Protein AF-A0A0D6E6G2-F1 (afdb_monomer)

pLDDT: mean 88.8, std 12.65, range [44.34, 98.62]

Radius of gyration: 23.45 Å; Cα contacts (8 Å, |Δi|>4): 262; chains: 1; bounding box: 48×59×71 Å

Foldseek 3Di:
DVVVVVVVVVVVVCVVVPDDDPLQVVLVVLVVVLLVLVVVVVVDDPPPDLLVNLLSLLLNLLSLVCLCPVVCVHPSNVVLVVQDQDPVRHTSVNSNVVNVVSLVVVVVPDDPLSSQLSNLVSNPDLQSSLLSLLVSLLVCLQVLVLVSSVVSLVVRQALLSNLSSLQSSLVSCVVVVVLVSSVVSLVSSVVSLVPGDLPRPHASHPVSPCSVVSSVVSVVSSVVVVVVSVVD

Nearest PDB structures (foldseek):
  4wne-assembly1_A  TM=3.107E-01  e=1.089E+00  Homo sapiens
  5a7d-assembly4_D  TM=3.274E-01  e=1.807E+00  Drosophila melanogaster
  9hmf-assembly1_L  TM=2.315E-01  e=1.089E+00  Campylobacter jejuni
  4yvo-assembly1_A  TM=3.984E-01  e=7.890E+00  Arabidopsis thaliana
  4gyo-assembly2_A  TM=2.799E-01  e=4.540E+00  Bacillus subtilis subsp. subtilis str. 168

Sequence (232 aa):
MKSSIKFITMLFLVLLLSGCSKEEREANRLYRSLMEDISEIDALENDASISDKLAVYSQARYKLERIRTRYAATKKGKEILENPTFSSGQSAEDILSEALSLEDRASEELSENQIKLIIISAISTPEIRNHRLESHGVSLARQGNIEEAKAILPDLLNSLSKAIVQLEIAKAYYQEDDIEAAKSISLEAHDKISQYNLNENICSTVSCDNEEARKRLVETELRRFRIELYSS

Solvent-accessible surface area (backbone atoms only — not comparable to full-atom values): 12288 Å² total; per-residue (Å²): 118,79,68,61,54,55,53,52,54,50,52,51,49,48,65,75,64,59,64,78,48,73,65,43,50,50,40,54,52,47,51,54,55,33,52,52,36,50,55,49,58,73,64,56,56,94,82,57,51,63,67,58,53,40,28,48,33,31,29,33,36,51,43,50,53,44,31,50,60,83,29,32,90,32,75,65,9,44,51,53,67,70,47,46,68,49,95,84,68,48,30,54,60,51,49,45,51,48,34,53,52,37,53,61,57,34,58,79,82,40,55,75,66,56,51,50,48,41,45,41,67,26,41,86,52,64,30,55,23,33,29,50,49,35,55,48,19,36,53,29,6,76,70,63,40,46,68,65,22,56,68,44,50,79,75,44,82,36,40,54,38,40,17,53,28,30,42,36,34,16,53,32,32,45,76,71,70,37,55,67,61,15,51,52,36,40,51,53,17,51,53,28,48,70,68,47,55,96,80,52,96,46,42,65,37,78,80,54,69,60,54,68,59,52,48,54,50,52,56,52,49,52,54,52,51,50,54,51,70,76,73,111

Mean predicted aligned error: 7.81 Å

Structure (mmCIF, N/CA/C/O backbone):
data_AF-A0A0D6E6G2-F1
#
_entry.id   AF-A0A0D6E6G2-F1
#
loop_
_atom_site.group_PDB
_atom_site.id
_atom_site.type_symbol
_atom_site.label_atom_id
_atom_site.label_alt_id
_atom_site.label_comp_id
_atom_site.label_asym_id
_atom_site.label_entity_id
_atom_site.label_seq_id
_atom_site.pdbx_PDB_ins_code
_atom_site.Cartn_x
_atom_site.Cartn_y
_atom_site.Cartn_z
_atom_site.occupancy
_atom_site.B_iso_or_equiv
_atom_site.auth_seq_id
_atom_site.auth_comp_id
_atom_site.auth_asym_id
_atom_site.auth_atom_id
_atom_site.pdbx_PDB_model_num
ATOM 1 N N . MET A 1 1 ? 17.226 38.949 -45.087 1.00 49.41 1 MET A N 1
ATOM 2 C CA . MET A 1 1 ? 16.910 37.500 -45.183 1.00 49.41 1 MET A CA 1
ATOM 3 C C . MET A 1 1 ? 17.941 36.562 -44.544 1.00 49.41 1 MET A C 1
ATOM 5 O O . MET A 1 1 ? 17.514 35.627 -43.887 1.00 49.41 1 MET A O 1
ATOM 9 N N . LYS A 1 2 ? 19.267 36.776 -44.649 1.00 47.81 2 LYS A N 1
ATOM 10 C CA . LYS A 1 2 ? 20.269 35.872 -44.021 1.00 47.81 2 LYS A CA 1
ATOM 11 C C . LYS A 1 2 ? 20.312 35.887 -42.477 1.00 47.81 2 LYS A C 1
ATOM 13 O O . LYS A 1 2 ? 20.738 34.901 -41.887 1.00 47.81 2 LYS A O 1
ATOM 18 N N . SER A 1 3 ? 19.873 36.970 -41.825 1.00 49.59 3 SER A N 1
ATOM 19 C CA . SER A 1 3 ? 19.891 37.093 -40.352 1.00 49.59 3 SER A CA 1
ATOM 20 C C . SER A 1 3 ? 18.745 36.323 -39.672 1.00 49.59 3 SER A C 1
ATOM 22 O O . SER A 1 3 ? 18.936 35.680 -38.646 1.00 49.59 3 SER A O 1
ATOM 24 N N . SER A 1 4 ? 17.569 36.292 -40.306 1.00 49.81 4 SER A N 1
ATOM 25 C CA . SER A 1 4 ? 16.360 35.632 -39.793 1.00 49.81 4 SER A CA 1
ATOM 26 C C . SER A 1 4 ? 16.489 34.104 -39.745 1.00 49.81 4 SER A C 1
ATOM 28 O O . SER A 1 4 ? 15.979 33.471 -38.830 1.00 49.81 4 SER A O 1
ATOM 30 N N . ILE A 1 5 ? 17.231 33.513 -40.691 1.00 56.22 5 ILE A N 1
ATOM 31 C CA . ILE A 1 5 ? 17.475 32.062 -40.746 1.00 56.22 5 ILE A CA 1
ATOM 32 C C . ILE A 1 5 ? 18.375 31.612 -39.589 1.00 56.22 5 ILE A C 1
ATOM 34 O O . ILE A 1 5 ? 18.102 30.579 -38.991 1.00 56.22 5 ILE A O 1
ATOM 38 N N . LYS A 1 6 ? 19.395 32.406 -39.224 1.00 54.53 6 LYS A N 1
ATOM 39 C CA . LYS A 1 6 ? 20.281 32.106 -38.085 1.00 54.53 6 LYS A CA 1
ATOM 40 C C . LYS A 1 6 ? 19.553 32.173 -36.743 1.00 54.53 6 LYS A C 1
ATOM 42 O O . LYS A 1 6 ? 19.853 31.394 -35.849 1.00 54.53 6 LYS A O 1
ATOM 47 N N . PHE A 1 7 ? 18.591 33.085 -36.614 1.00 55.66 7 PHE A N 1
ATOM 48 C CA . PHE A 1 7 ? 17.793 33.215 -35.397 1.00 55.66 7 PHE A CA 1
ATOM 49 C C . PHE A 1 7 ? 16.841 32.022 -35.218 1.00 55.66 7 PHE A C 1
ATOM 51 O O . PHE A 1 7 ? 16.723 31.497 -34.117 1.00 55.66 7 PHE A O 1
ATOM 58 N N . ILE A 1 8 ? 16.232 31.533 -36.306 1.00 59.47 8 ILE A N 1
ATOM 59 C CA . ILE A 1 8 ? 15.342 30.360 -36.282 1.00 59.47 8 ILE A CA 1
ATOM 60 C C . ILE A 1 8 ? 16.122 29.066 -36.009 1.00 59.47 8 ILE A C 1
ATOM 62 O O . ILE A 1 8 ? 15.684 28.263 -35.189 1.00 59.47 8 ILE A O 1
ATOM 66 N N . THR A 1 9 ? 17.293 28.862 -36.627 1.00 56.81 9 THR A N 1
ATOM 67 C CA . THR A 1 9 ? 18.121 27.678 -36.336 1.00 56.81 9 THR A CA 1
ATOM 68 C C . THR A 1 9 ? 18.699 27.699 -34.925 1.00 56.81 9 THR A C 1
ATOM 70 O O . THR A 1 9 ? 18.765 26.648 -34.295 1.00 56.81 9 THR A O 1
ATOM 73 N N . MET A 1 10 ? 19.050 28.869 -34.385 1.00 53.97 10 MET A N 1
ATOM 74 C CA . MET A 1 10 ? 19.490 28.988 -32.992 1.00 53.97 10 MET A CA 1
ATOM 75 C C . MET A 1 10 ? 18.338 28.737 -32.002 1.00 53.97 10 MET A C 1
ATOM 77 O O . MET A 1 10 ? 18.548 28.059 -31.002 1.00 53.97 10 MET A O 1
ATOM 81 N N . LEU A 1 11 ? 17.114 29.190 -32.302 1.00 53.62 11 LEU A N 1
ATOM 82 C CA . LEU A 1 11 ? 15.921 28.919 -31.486 1.00 53.62 11 LEU A CA 1
ATOM 83 C C . LEU A 1 11 ? 15.550 27.422 -31.483 1.00 53.62 11 LEU A C 1
ATOM 85 O O . LEU A 1 11 ? 15.222 26.872 -30.435 1.00 53.62 11 LEU A O 1
ATOM 89 N N . PHE A 1 12 ? 15.668 26.745 -32.633 1.00 52.94 12 PHE A N 1
ATOM 90 C CA . PHE A 1 12 ? 15.493 25.290 -32.735 1.00 52.94 12 PHE A CA 1
ATOM 91 C C . PHE A 1 12 ? 16.588 24.517 -31.994 1.00 52.94 12 PHE A C 1
ATOM 93 O O . PHE A 1 12 ? 16.285 23.525 -31.338 1.00 52.94 12 PHE A O 1
ATOM 100 N N . LEU A 1 13 ? 17.844 24.976 -32.036 1.00 51.62 13 LEU A N 1
ATOM 101 C CA . LEU A 1 13 ? 18.922 24.370 -31.249 1.00 51.62 13 LEU A CA 1
ATOM 102 C C . LEU A 1 13 ? 18.711 24.559 -29.743 1.00 51.62 13 LEU A C 1
ATOM 104 O O . LEU A 1 13 ? 18.986 23.637 -28.988 1.00 51.62 13 LEU A O 1
ATOM 108 N N . VAL A 1 14 ? 18.187 25.703 -29.297 1.00 50.53 14 VAL A N 1
ATOM 109 C CA . VAL A 1 14 ? 17.866 25.936 -27.879 1.00 50.53 14 VAL A CA 1
ATOM 110 C C . VAL A 1 14 ? 16.681 25.077 -27.421 1.00 50.53 14 VAL A C 1
ATOM 112 O O . VAL A 1 14 ? 16.736 24.561 -26.313 1.00 50.53 14 VAL A O 1
ATOM 115 N N . LEU A 1 15 ? 15.677 24.829 -28.275 1.00 49.44 15 LEU A N 1
ATOM 116 C CA . LEU A 1 15 ? 14.585 23.873 -28.010 1.00 49.44 15 LEU A CA 1
ATOM 117 C C . LEU A 1 15 ? 15.045 22.403 -28.022 1.00 49.44 15 LEU A C 1
ATOM 119 O O . LEU A 1 15 ? 14.493 21.578 -27.299 1.00 49.44 15 LEU A O 1
ATOM 123 N N . LEU A 1 16 ? 16.069 22.069 -28.814 1.00 47.72 16 LEU A N 1
ATOM 124 C CA . LEU A 1 16 ? 16.699 20.742 -28.826 1.00 47.72 16 LEU A CA 1
ATOM 125 C C . LEU A 1 16 ? 17.682 20.540 -27.656 1.00 47.72 16 LEU A C 1
ATOM 127 O O . LEU A 1 16 ? 17.939 19.404 -27.266 1.00 47.72 16 LEU A O 1
ATOM 131 N N . LEU A 1 17 ? 18.223 21.625 -27.090 1.00 44.34 17 LEU A N 1
ATOM 132 C CA . LEU A 1 17 ? 19.158 21.621 -25.956 1.00 44.34 17 LEU A CA 1
ATOM 133 C C . LEU A 1 17 ? 18.475 21.879 -24.601 1.00 44.34 17 LEU A C 1
ATOM 135 O O . LEU A 1 17 ? 19.097 21.692 -23.553 1.00 44.34 17 LEU A O 1
ATOM 139 N N . SER A 1 18 ? 17.203 22.282 -24.584 1.00 46.91 18 SER A N 1
ATOM 140 C CA . SER A 1 18 ? 16.440 22.533 -23.363 1.00 46.91 18 SER A CA 1
ATOM 141 C C . SER A 1 18 ? 15.878 21.241 -22.768 1.00 46.91 18 SER A C 1
ATOM 143 O O . SER A 1 18 ? 14.689 20.973 -22.873 1.00 46.91 18 SER A O 1
ATOM 145 N N . GLY A 1 19 ? 16.750 20.482 -22.101 1.00 51.56 19 GLY A N 1
ATOM 146 C CA . GLY A 1 19 ? 16.407 19.626 -20.963 1.00 51.56 19 GLY A CA 1
ATOM 147 C C . GLY A 1 19 ? 15.595 18.362 -21.259 1.00 51.56 19 GLY A C 1
ATOM 148 O O . GLY A 1 19 ? 14.488 18.408 -21.783 1.00 51.56 19 GLY A O 1
ATOM 149 N N . CYS A 1 20 ? 16.092 17.211 -20.790 1.00 66.56 20 CYS A N 1
ATOM 150 C CA . CYS A 1 20 ? 15.230 16.063 -20.500 1.00 66.56 20 CYS A CA 1
ATOM 151 C C . CYS A 1 20 ? 13.952 16.560 -19.805 1.00 66.56 20 CYS A C 1
ATOM 153 O O . CYS A 1 20 ? 14.036 17.224 -18.759 1.00 66.56 20 CYS A O 1
ATOM 155 N N . SER A 1 21 ? 12.789 16.257 -20.391 1.00 85.44 21 SER A N 1
ATOM 156 C CA . SER A 1 21 ? 11.495 16.602 -19.804 1.00 85.44 21 SER A CA 1
ATOM 157 C C . SER A 1 21 ? 11.431 16.092 -18.357 1.00 85.44 21 SER A C 1
ATOM 159 O O . SER A 1 21 ? 12.203 15.219 -17.945 1.00 85.44 21 SER A O 1
ATOM 161 N N . LYS A 1 22 ? 10.534 16.646 -17.532 1.00 86.69 22 LYS A N 1
ATOM 162 C CA . LYS A 1 22 ? 10.339 16.138 -16.162 1.00 86.69 22 LYS A CA 1
ATOM 163 C C . LYS A 1 22 ? 10.100 14.620 -16.170 1.00 86.69 22 LYS A C 1
ATOM 165 O O . LYS A 1 22 ? 10.715 13.911 -15.381 1.00 86.69 22 LYS A O 1
ATOM 170 N N . GLU A 1 23 ? 9.294 14.143 -17.114 1.00 88.19 23 GLU A N 1
ATOM 171 C CA . GLU A 1 23 ? 9.012 12.721 -17.324 1.00 88.19 23 GLU A CA 1
ATOM 172 C C . GLU A 1 23 ? 10.269 11.926 -17.682 1.00 88.19 23 GLU A C 1
ATOM 174 O O . GLU A 1 23 ? 10.521 10.891 -17.077 1.00 88.19 23 GLU A O 1
ATOM 179 N N . GLU A 1 24 ? 11.111 12.433 -18.586 1.00 91.88 24 GLU A N 1
ATOM 180 C CA . GLU A 1 24 ? 12.360 11.767 -18.969 1.00 91.88 24 GLU A CA 1
ATOM 181 C C . GLU A 1 24 ? 13.338 11.684 -17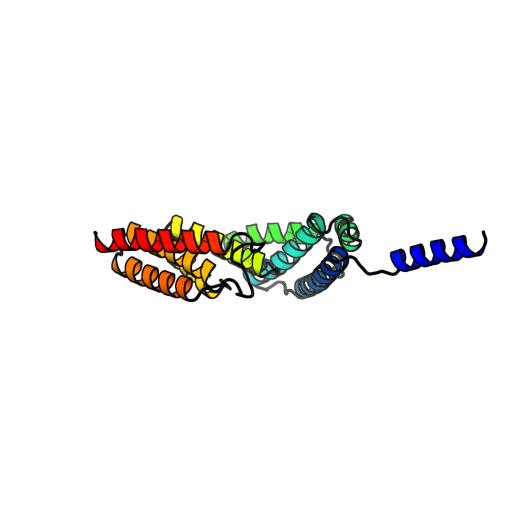.782 1.00 91.88 24 GLU A C 1
ATOM 183 O O . GLU A 1 24 ? 14.006 10.671 -17.576 1.00 91.88 24 GLU A O 1
ATOM 188 N N . ARG A 1 25 ? 13.409 12.726 -16.941 1.00 91.06 25 ARG A N 1
ATOM 189 C CA . ARG A 1 25 ? 14.233 12.703 -15.718 1.00 91.06 25 ARG A CA 1
ATOM 190 C C . ARG A 1 25 ? 13.715 11.696 -14.695 1.00 91.06 25 ARG A C 1
ATOM 192 O O . ARG A 1 25 ? 14.517 10.971 -14.105 1.00 91.06 25 ARG A O 1
ATOM 199 N N . GLU A 1 26 ? 12.403 11.644 -14.485 1.00 90.94 26 GLU A N 1
ATOM 200 C CA . GLU A 1 26 ? 11.776 10.681 -13.576 1.00 90.94 26 GLU A CA 1
ATOM 201 C C . GLU A 1 26 ? 11.955 9.242 -14.065 1.00 90.94 26 GLU A C 1
ATOM 203 O O . GLU A 1 26 ? 12.361 8.394 -13.271 1.00 90.94 26 GLU A O 1
ATOM 208 N N . ALA A 1 27 ? 11.751 8.985 -15.359 1.00 93.31 27 ALA A N 1
ATOM 209 C CA . ALA A 1 27 ? 11.970 7.680 -15.976 1.00 93.31 27 ALA A CA 1
ATOM 210 C C . ALA A 1 27 ? 13.428 7.223 -15.830 1.00 93.31 27 ALA A C 1
ATOM 212 O O . ALA A 1 27 ? 13.684 6.099 -15.410 1.00 93.31 27 ALA A O 1
ATOM 213 N N . ASN A 1 28 ? 14.398 8.110 -16.077 1.00 93.50 28 ASN A N 1
ATOM 214 C CA . ASN A 1 28 ? 15.819 7.798 -15.902 1.00 93.50 28 ASN A CA 1
ATOM 215 C C . ASN A 1 28 ? 16.217 7.553 -14.439 1.00 93.50 28 ASN A C 1
ATOM 217 O O . ASN A 1 28 ? 17.131 6.772 -14.175 1.00 93.50 28 ASN A O 1
ATOM 221 N N . ARG A 1 29 ? 15.586 8.239 -13.477 1.00 93.12 29 ARG A N 1
ATOM 222 C CA . ARG A 1 29 ? 15.793 7.970 -12.045 1.00 93.12 29 ARG A CA 1
ATOM 223 C C . ARG A 1 29 ? 15.217 6.606 -11.667 1.00 93.12 29 ARG A C 1
ATOM 225 O O . ARG A 1 29 ? 15.891 5.837 -10.994 1.00 93.12 29 ARG A O 1
ATOM 232 N N . LEU A 1 30 ? 14.000 6.315 -12.124 1.00 93.56 30 LEU A N 1
ATOM 233 C CA . LEU A 1 30 ? 13.317 5.054 -11.852 1.00 93.56 30 LEU A CA 1
ATOM 234 C C . LEU A 1 30 ? 14.066 3.868 -12.468 1.00 93.56 30 LEU A C 1
ATOM 236 O O . LEU A 1 30 ? 14.255 2.864 -11.797 1.00 93.56 30 LEU A O 1
ATOM 240 N N . TYR A 1 31 ? 14.565 4.021 -13.697 1.00 94.62 31 TYR A N 1
ATOM 241 C CA . TYR A 1 31 ? 15.389 3.019 -14.371 1.00 94.62 31 TYR A CA 1
ATOM 242 C C . TYR A 1 31 ? 16.692 2.740 -13.616 1.00 94.62 31 TYR A C 1
ATOM 244 O O . TYR A 1 31 ? 17.068 1.588 -13.458 1.00 94.62 31 TYR A O 1
ATOM 252 N N . ARG A 1 32 ? 17.388 3.774 -13.123 1.00 94.62 32 ARG A N 1
ATOM 253 C CA . ARG A 1 32 ? 18.611 3.574 -12.326 1.00 94.62 32 ARG A CA 1
ATOM 254 C C . ARG A 1 32 ? 18.338 2.786 -11.049 1.00 94.62 32 ARG A C 1
ATOM 256 O O . ARG A 1 32 ? 19.045 1.827 -10.788 1.00 94.62 32 ARG A O 1
ATOM 263 N N . SER A 1 33 ? 17.277 3.142 -10.330 1.00 94.44 33 SER A N 1
ATOM 264 C CA . SER A 1 33 ? 16.852 2.391 -9.146 1.00 94.44 33 SER A CA 1
ATOM 265 C C . SER A 1 33 ? 16.392 0.967 -9.485 1.00 94.44 33 SER A C 1
ATOM 267 O O . SER A 1 33 ? 16.604 0.066 -8.693 1.00 94.44 33 SER A O 1
ATOM 269 N N . LEU A 1 34 ? 15.808 0.729 -10.664 1.00 95.19 34 LEU A N 1
ATOM 270 C CA . LEU A 1 34 ? 15.518 -0.629 -11.137 1.00 95.19 34 LEU A CA 1
ATOM 271 C C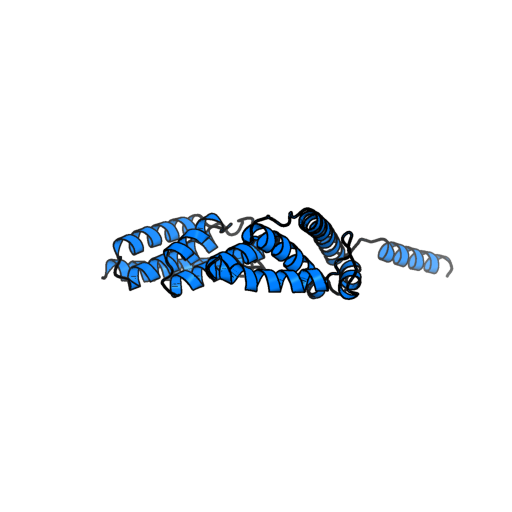 . LEU A 1 34 ? 16.803 -1.441 -11.371 1.00 95.19 34 LEU A C 1
ATOM 273 O O . LEU A 1 34 ? 16.816 -2.632 -11.097 1.00 95.19 34 LEU A O 1
ATOM 277 N N . MET A 1 35 ? 17.880 -0.827 -11.874 1.00 95.12 35 MET A N 1
ATOM 278 C CA . MET A 1 35 ? 19.155 -1.541 -12.053 1.00 95.12 35 MET A CA 1
ATOM 279 C C . MET A 1 35 ? 19.788 -1.932 -10.711 1.00 95.12 35 MET A C 1
ATOM 281 O O . MET A 1 35 ? 20.473 -2.946 -10.647 1.00 95.12 35 MET A O 1
ATOM 285 N N . GLU A 1 36 ? 19.562 -1.146 -9.654 1.00 94.25 36 GLU A N 1
ATOM 286 C CA . GLU A 1 36 ? 19.969 -1.503 -8.288 1.00 94.25 36 GLU A CA 1
ATOM 287 C C . GLU A 1 36 ? 19.205 -2.746 -7.812 1.00 94.25 36 GLU A C 1
ATOM 289 O O . GLU A 1 36 ? 19.845 -3.706 -7.398 1.00 94.25 36 GLU A O 1
ATOM 294 N N . ASP A 1 37 ? 17.878 -2.787 -7.988 1.00 94.69 37 ASP A N 1
ATOM 295 C CA . ASP A 1 37 ? 17.077 -3.972 -7.639 1.00 94.69 37 ASP A CA 1
ATOM 296 C C . ASP A 1 37 ? 17.491 -5.206 -8.439 1.00 94.69 37 ASP A C 1
ATOM 298 O O . ASP A 1 37 ? 17.543 -6.299 -7.899 1.00 94.69 37 ASP A O 1
ATOM 302 N N . ILE A 1 38 ? 17.787 -5.054 -9.733 1.00 94.56 38 ILE A N 1
ATOM 303 C CA . ILE A 1 38 ? 18.244 -6.177 -10.562 1.00 94.56 38 ILE A CA 1
ATOM 304 C C . ILE A 1 38 ? 19.598 -6.682 -10.069 1.00 94.56 38 ILE A C 1
ATOM 306 O O . ILE A 1 38 ? 19.804 -7.885 -9.989 1.00 94.56 38 ILE A O 1
ATOM 310 N N . SER A 1 39 ? 20.503 -5.786 -9.676 1.00 93.25 39 SER A N 1
ATOM 311 C CA . SER A 1 39 ? 21.760 -6.198 -9.052 1.00 93.25 39 SER A CA 1
ATOM 312 C C . SER A 1 39 ? 21.540 -6.909 -7.715 1.00 93.25 39 SER A C 1
ATOM 314 O O . SER A 1 39 ? 22.346 -7.765 -7.359 1.00 93.25 39 SER A O 1
ATOM 316 N N . GLU A 1 40 ? 20.503 -6.541 -6.963 1.00 94.25 40 GLU A N 1
ATOM 317 C CA . GLU A 1 40 ? 20.120 -7.223 -5.727 1.00 94.25 40 GLU A CA 1
ATOM 318 C C . GLU A 1 40 ? 19.526 -8.604 -6.025 1.00 94.25 40 GLU A C 1
ATOM 320 O O . GLU A 1 40 ? 19.927 -9.574 -5.393 1.00 94.25 40 GLU A O 1
ATOM 325 N N . ILE A 1 41 ? 18.675 -8.722 -7.052 1.00 94.25 41 ILE A N 1
ATOM 326 C CA . ILE A 1 41 ? 18.168 -10.005 -7.561 1.00 94.25 41 ILE A CA 1
ATOM 327 C C . ILE A 1 41 ? 19.323 -10.923 -7.965 1.00 94.25 41 ILE A C 1
ATOM 329 O O . ILE A 1 41 ? 19.345 -12.085 -7.570 1.00 94.25 41 ILE A O 1
ATOM 333 N N . ASP A 1 42 ? 20.296 -10.399 -8.709 1.00 90.19 42 ASP A N 1
ATOM 334 C CA . ASP A 1 42 ? 21.469 -11.149 -9.166 1.00 90.19 42 ASP A CA 1
ATOM 335 C C . ASP A 1 42 ? 22.335 -11.641 -7.989 1.00 90.19 42 ASP A C 1
ATOM 337 O O . ASP A 1 42 ? 23.059 -12.629 -8.118 1.00 90.19 42 ASP A O 1
ATOM 341 N N . ALA A 1 43 ? 22.267 -10.953 -6.846 1.00 91.50 43 ALA A N 1
ATOM 342 C CA . ALA A 1 43 ? 22.980 -11.294 -5.620 1.00 91.50 43 ALA A CA 1
ATOM 343 C C . ALA A 1 43 ? 22.157 -12.157 -4.646 1.00 91.50 43 ALA A C 1
ATOM 345 O O . ALA A 1 43 ? 22.709 -12.595 -3.635 1.00 91.50 43 ALA A O 1
ATOM 346 N N . LEU A 1 44 ? 20.869 -12.407 -4.916 1.00 92.12 44 LEU A N 1
ATOM 347 C CA . LEU A 1 44 ? 20.035 -13.246 -4.057 1.00 92.12 44 LEU A CA 1
ATOM 348 C C . LEU A 1 44 ? 20.541 -14.688 -4.079 1.00 92.12 44 LEU A C 1
ATOM 350 O O . LEU A 1 44 ? 20.555 -15.361 -5.111 1.00 92.12 44 LEU A O 1
ATOM 354 N N . GLU A 1 45 ? 20.915 -15.182 -2.905 1.00 87.12 45 GLU A N 1
ATOM 355 C CA . GLU A 1 45 ? 21.316 -16.571 -2.730 1.00 87.12 45 GLU A CA 1
ATOM 356 C C . GLU A 1 45 ? 20.103 -17.511 -2.855 1.00 87.12 45 GLU A C 1
ATOM 358 O O . GLU A 1 45 ? 18.949 -17.153 -2.587 1.00 87.12 45 GLU A O 1
ATOM 363 N N . ASN A 1 46 ? 20.354 -18.754 -3.274 1.00 82.62 46 ASN A N 1
ATOM 364 C CA . ASN A 1 46 ? 19.287 -19.736 -3.487 1.00 82.62 46 ASN A CA 1
ATOM 365 C C . ASN A 1 46 ? 18.506 -20.055 -2.201 1.00 82.62 46 ASN A C 1
ATOM 367 O O . ASN A 1 46 ? 17.325 -20.394 -2.281 1.00 82.62 46 ASN A O 1
ATOM 371 N N . ASP A 1 47 ? 19.138 -19.929 -1.040 1.00 87.62 47 ASP A N 1
ATOM 372 C CA . ASP A 1 47 ? 18.584 -20.157 0.295 1.00 87.62 47 ASP A CA 1
ATOM 373 C C . ASP A 1 47 ? 18.006 -18.895 0.956 1.00 87.62 47 ASP A C 1
ATOM 375 O O . ASP A 1 47 ? 17.492 -18.986 2.072 1.00 87.62 47 ASP A O 1
ATOM 379 N N . ALA A 1 48 ? 18.007 -17.741 0.273 1.00 92.38 48 ALA A N 1
ATOM 380 C CA . ALA A 1 48 ? 17.309 -16.553 0.756 1.00 92.38 48 ALA A CA 1
ATOM 381 C C . ALA A 1 48 ? 15.821 -16.857 1.006 1.00 92.38 48 ALA A C 1
ATOM 383 O O . ALA A 1 48 ? 15.188 -17.616 0.255 1.00 92.38 48 ALA A O 1
ATOM 384 N N . SER A 1 49 ? 15.266 -16.252 2.060 1.00 94.81 49 SER A N 1
ATOM 385 C CA . SER A 1 49 ? 13.887 -16.507 2.475 1.00 94.81 49 SER A CA 1
ATOM 386 C C . SER A 1 49 ? 12.892 -16.114 1.379 1.00 94.81 49 SER A C 1
ATOM 388 O O . SER A 1 49 ? 13.147 -15.207 0.578 1.00 94.81 49 SER A O 1
ATOM 390 N N . ILE A 1 50 ? 11.727 -16.770 1.345 1.00 95.12 50 ILE A N 1
ATOM 391 C CA . ILE A 1 50 ? 10.685 -16.436 0.365 1.00 95.12 50 ILE A CA 1
ATOM 392 C C . ILE A 1 50 ? 10.211 -14.982 0.513 1.00 95.12 50 ILE A C 1
ATOM 394 O O . ILE A 1 50 ? 9.927 -14.325 -0.485 1.00 95.12 50 ILE A O 1
ATOM 398 N N . SER A 1 51 ? 10.214 -14.454 1.743 1.00 93.75 51 SER A N 1
ATOM 399 C CA . SER A 1 51 ? 9.892 -13.056 2.044 1.00 93.75 51 SER A CA 1
ATOM 400 C C . SER A 1 51 ? 10.897 -12.089 1.416 1.00 93.75 51 SER A C 1
ATOM 402 O O . SER A 1 51 ? 10.487 -11.107 0.798 1.00 93.75 51 SER A O 1
ATOM 404 N N . ASP A 1 52 ? 12.199 -12.364 1.537 1.00 94.19 52 ASP A N 1
ATOM 405 C CA . ASP A 1 52 ? 13.246 -11.500 0.975 1.00 94.19 52 ASP A CA 1
ATOM 406 C C . ASP A 1 52 ? 13.189 -11.505 -0.553 1.00 94.19 52 ASP A C 1
ATOM 408 O O . ASP A 1 52 ? 13.178 -10.448 -1.186 1.00 94.19 52 ASP A O 1
ATOM 412 N N . LYS A 1 53 ? 13.046 -12.694 -1.155 1.00 95.75 53 LYS A N 1
ATOM 413 C CA . LYS A 1 53 ? 12.880 -12.832 -2.607 1.00 95.75 53 LYS A CA 1
ATOM 414 C C . LYS A 1 53 ? 11.649 -12.069 -3.090 1.00 95.75 53 LYS A C 1
ATOM 416 O O . LYS A 1 53 ? 11.752 -11.270 -4.020 1.00 95.75 53 LYS A O 1
ATOM 421 N N . LEU A 1 54 ? 10.502 -12.266 -2.438 1.00 96.38 54 LEU A N 1
ATOM 422 C CA . LEU A 1 54 ? 9.263 -11.576 -2.786 1.00 96.38 54 LEU A CA 1
ATOM 423 C C . LEU A 1 54 ? 9.419 -10.054 -2.680 1.00 96.38 54 LEU A C 1
ATOM 425 O O . LEU A 1 54 ? 8.944 -9.337 -3.562 1.00 96.38 54 LEU A O 1
ATOM 429 N N . ALA A 1 55 ? 10.101 -9.552 -1.647 1.00 94.88 55 ALA A N 1
ATOM 430 C CA . ALA A 1 55 ? 10.320 -8.123 -1.458 1.00 94.88 55 ALA A CA 1
ATOM 431 C C . ALA A 1 55 ? 11.111 -7.511 -2.622 1.00 94.88 55 ALA A C 1
ATOM 433 O O . ALA A 1 55 ? 10.633 -6.561 -3.245 1.00 94.88 55 ALA A O 1
ATOM 434 N N . VAL A 1 56 ? 12.280 -8.064 -2.956 1.00 95.44 56 VAL A N 1
ATOM 435 C CA . VAL A 1 56 ? 13.156 -7.513 -4.005 1.00 95.44 56 VAL A CA 1
ATOM 436 C C . VAL A 1 56 ? 12.496 -7.616 -5.385 1.00 95.44 56 VAL A C 1
ATOM 438 O O . VAL A 1 56 ? 12.431 -6.628 -6.122 1.00 95.44 56 VAL A O 1
ATOM 441 N N . TYR A 1 57 ? 11.907 -8.769 -5.719 1.00 96.25 57 TYR A N 1
ATOM 442 C CA . TYR A 1 57 ? 11.202 -8.937 -6.994 1.00 96.25 57 TYR A CA 1
ATOM 443 C C . TYR A 1 57 ? 9.976 -8.023 -7.106 1.00 96.25 57 TYR A C 1
ATOM 445 O O . TYR A 1 57 ? 9.719 -7.476 -8.180 1.00 96.25 57 TYR A O 1
ATOM 453 N N . SER A 1 58 ? 9.254 -7.772 -6.008 1.00 96.50 58 SER A N 1
ATOM 454 C CA . SER A 1 58 ? 8.138 -6.816 -5.995 1.00 96.50 58 SER A CA 1
ATOM 455 C C . SER A 1 58 ? 8.599 -5.380 -6.262 1.00 96.50 58 SER A C 1
ATOM 457 O O . SER A 1 58 ? 7.899 -4.630 -6.952 1.00 96.50 58 SER A O 1
ATOM 459 N N . GLN A 1 59 ? 9.782 -4.984 -5.771 1.00 95.69 59 GLN A N 1
ATOM 460 C CA . GLN A 1 59 ? 10.354 -3.662 -6.054 1.00 95.69 59 GLN A CA 1
ATOM 461 C C . GLN A 1 59 ? 10.670 -3.518 -7.546 1.00 95.69 59 GLN A C 1
ATOM 463 O O . GLN A 1 59 ? 10.224 -2.552 -8.184 1.00 95.69 59 GLN A O 1
ATOM 468 N N . ALA A 1 60 ? 11.360 -4.511 -8.114 1.00 95.50 60 ALA A N 1
ATOM 469 C CA . ALA A 1 60 ? 11.720 -4.528 -9.525 1.00 95.50 60 ALA A CA 1
ATOM 470 C C . ALA A 1 60 ? 10.468 -4.531 -10.413 1.00 95.50 60 ALA A C 1
ATOM 472 O O . ALA A 1 60 ? 10.340 -3.694 -11.314 1.00 95.50 60 ALA A O 1
ATOM 473 N N . ARG A 1 61 ? 9.491 -5.397 -10.103 1.00 96.06 61 ARG A N 1
ATOM 474 C CA . ARG A 1 61 ? 8.185 -5.465 -10.773 1.00 96.06 61 ARG A CA 1
ATOM 475 C C . ARG A 1 61 ? 7.489 -4.110 -10.781 1.00 96.06 61 ARG A C 1
ATOM 477 O O . ARG A 1 61 ? 7.109 -3.624 -11.846 1.00 96.06 61 ARG A O 1
ATOM 484 N N . TYR A 1 62 ? 7.363 -3.463 -9.622 1.00 95.00 62 TYR A N 1
ATOM 485 C CA . TYR A 1 62 ? 6.716 -2.157 -9.517 1.00 95.00 62 TYR A CA 1
ATOM 486 C C . TYR A 1 62 ? 7.380 -1.107 -10.422 1.00 95.00 62 TYR A C 1
ATOM 488 O O . TYR A 1 62 ? 6.702 -0.347 -11.125 1.00 95.00 62 TYR A O 1
ATOM 496 N N . LYS A 1 63 ? 8.718 -1.050 -10.418 1.00 95.06 63 LYS A N 1
ATOM 497 C CA . LYS A 1 63 ? 9.477 -0.089 -11.231 1.00 95.06 63 LYS A CA 1
ATOM 498 C C . LYS A 1 63 ? 9.337 -0.406 -12.723 1.00 95.06 63 LYS A C 1
ATOM 500 O O . LYS A 1 63 ? 9.088 0.519 -13.497 1.00 95.06 63 LYS A O 1
ATOM 505 N N . LEU A 1 64 ? 9.414 -1.678 -13.118 1.00 95.50 64 LEU A N 1
ATOM 506 C CA . LEU A 1 64 ? 9.198 -2.136 -14.495 1.00 95.50 64 LEU A CA 1
ATOM 507 C C . LEU A 1 64 ? 7.810 -1.756 -15.011 1.00 95.50 64 LEU A C 1
ATOM 509 O O . LEU A 1 64 ? 7.704 -1.077 -16.034 1.00 95.50 64 LEU A O 1
ATOM 513 N N . GLU A 1 65 ? 6.751 -2.127 -14.288 1.00 94.56 65 GLU A N 1
ATOM 514 C CA . GLU A 1 65 ? 5.368 -1.813 -14.661 1.00 94.56 65 GLU A CA 1
ATOM 515 C C . GLU A 1 65 ? 5.171 -0.304 -14.808 1.00 94.56 65 GLU A C 1
ATOM 517 O O . GLU A 1 65 ? 4.575 0.168 -15.781 1.00 94.56 65 GLU A O 1
ATOM 522 N N . ARG A 1 66 ? 5.721 0.491 -13.887 1.00 93.19 66 ARG A N 1
ATOM 523 C CA . ARG A 1 66 ? 5.597 1.948 -13.938 1.00 93.19 66 ARG A CA 1
ATOM 524 C C . ARG A 1 66 ? 6.377 2.574 -15.096 1.00 93.19 66 ARG A C 1
ATOM 526 O O . ARG A 1 66 ? 5.883 3.534 -15.690 1.00 93.19 66 ARG A O 1
ATOM 533 N N . ILE A 1 67 ? 7.556 2.055 -15.444 1.00 94.44 67 ILE A N 1
ATOM 534 C CA . ILE A 1 67 ? 8.298 2.496 -16.636 1.00 94.44 67 ILE A CA 1
ATOM 535 C C . ILE A 1 67 ? 7.516 2.139 -17.909 1.00 94.44 67 ILE A C 1
ATOM 537 O O . ILE A 1 67 ? 7.337 3.009 -18.762 1.00 94.44 67 ILE A O 1
ATOM 541 N N . ARG A 1 68 ? 6.992 0.907 -18.004 1.00 94.38 68 ARG A N 1
ATOM 542 C CA . ARG A 1 68 ? 6.216 0.407 -19.156 1.00 94.38 68 ARG A CA 1
ATOM 543 C C . ARG A 1 68 ? 4.897 1.138 -19.371 1.00 94.38 68 ARG A C 1
ATOM 545 O O . ARG A 1 68 ? 4.455 1.253 -20.505 1.00 94.38 68 ARG A O 1
ATOM 552 N N . THR A 1 69 ? 4.261 1.607 -18.301 1.00 92.94 69 THR A N 1
ATOM 553 C CA . THR A 1 69 ? 2.935 2.238 -18.370 1.00 92.94 69 THR A CA 1
ATOM 554 C C . THR A 1 69 ? 3.042 3.759 -18.356 1.00 92.94 69 THR A C 1
ATOM 556 O O . THR A 1 69 ? 2.850 4.417 -19.376 1.00 92.94 69 THR A O 1
ATOM 559 N N . ARG A 1 70 ? 3.398 4.341 -17.209 1.00 91.06 70 ARG A N 1
ATOM 560 C CA . ARG A 1 70 ? 3.398 5.794 -16.997 1.00 91.06 70 ARG A CA 1
ATOM 561 C C . ARG A 1 70 ? 4.461 6.516 -17.818 1.00 91.06 70 ARG A C 1
ATOM 563 O O . ARG A 1 70 ? 4.244 7.659 -18.204 1.00 91.06 70 ARG A O 1
ATOM 570 N N . TYR A 1 71 ? 5.597 5.870 -18.065 1.00 93.19 71 TYR A N 1
ATOM 571 C CA . TYR A 1 71 ? 6.722 6.472 -18.780 1.00 93.19 71 TYR A CA 1
ATOM 572 C C . TYR A 1 71 ? 6.977 5.825 -20.148 1.00 93.19 71 TYR A C 1
ATOM 574 O O . TYR A 1 71 ? 8.051 6.025 -20.713 1.00 93.19 71 TYR A O 1
ATOM 582 N N . ALA A 1 72 ? 5.993 5.119 -20.717 1.00 92.81 72 ALA A N 1
ATOM 583 C CA . ALA A 1 72 ? 6.101 4.378 -21.980 1.00 92.81 72 ALA A CA 1
ATOM 584 C C . ALA A 1 72 ? 6.689 5.197 -23.145 1.00 92.81 72 ALA A C 1
ATOM 586 O O . ALA A 1 72 ? 7.446 4.684 -23.965 1.00 92.81 72 ALA A O 1
ATOM 587 N N . ALA A 1 73 ? 6.349 6.488 -23.217 1.00 92.44 73 ALA A N 1
ATOM 588 C CA . ALA A 1 73 ? 6.771 7.379 -24.297 1.00 92.44 73 ALA A CA 1
ATOM 589 C C . ALA A 1 73 ? 8.225 7.882 -24.171 1.00 92.44 73 ALA A C 1
ATOM 591 O O . ALA A 1 73 ? 8.777 8.388 -25.153 1.00 92.44 73 ALA A O 1
ATOM 592 N N . THR A 1 74 ? 8.841 7.744 -22.992 1.00 93.75 74 THR A N 1
ATOM 593 C CA . THR A 1 74 ? 10.234 8.149 -22.723 1.00 93.75 74 THR A CA 1
ATOM 594 C C . THR A 1 74 ? 11.228 7.200 -23.388 1.00 93.75 74 THR A C 1
ATOM 596 O O . THR A 1 74 ? 10.864 6.090 -23.786 1.00 93.75 74 THR A O 1
ATOM 599 N N . LYS A 1 75 ? 12.507 7.590 -23.486 1.00 93.19 75 LYS A N 1
ATOM 600 C CA . LYS A 1 75 ? 13.537 6.700 -24.051 1.00 93.19 75 LYS A CA 1
ATOM 601 C C . LYS A 1 75 ? 13.627 5.387 -23.265 1.00 93.19 75 LYS A C 1
ATOM 603 O O . LYS A 1 75 ? 13.597 4.316 -23.861 1.00 93.19 75 LYS A O 1
ATOM 608 N N . LYS A 1 76 ? 13.673 5.474 -21.930 1.00 94.12 76 LYS A N 1
ATOM 609 C CA . LYS A 1 76 ? 13.720 4.295 -21.049 1.00 94.12 76 LYS A CA 1
ATOM 610 C C . LYS A 1 76 ? 12.431 3.479 -21.056 1.00 94.12 76 LYS A C 1
ATOM 612 O O . LYS A 1 76 ? 12.501 2.261 -20.961 1.00 94.12 76 LYS A O 1
ATOM 617 N N . GLY A 1 77 ? 11.278 4.126 -21.223 1.00 93.75 77 GLY A N 1
ATOM 618 C CA . GLY A 1 77 ? 10.004 3.439 -21.448 1.00 93.75 77 GLY A CA 1
ATOM 619 C C . GLY A 1 77 ? 10.055 2.516 -22.659 1.00 93.75 77 GLY A C 1
ATOM 620 O O . GLY A 1 77 ? 9.745 1.334 -22.543 1.00 93.75 77 GLY A O 1
ATOM 621 N N . LYS A 1 78 ? 10.519 3.043 -23.797 1.00 94.62 78 LYS A N 1
ATOM 622 C CA . LYS A 1 78 ? 10.669 2.276 -25.041 1.00 94.62 78 LYS A CA 1
ATOM 623 C C . LYS A 1 78 ? 11.674 1.136 -24.904 1.00 94.62 78 LYS A C 1
ATOM 625 O O . LYS A 1 78 ? 11.339 0.018 -25.264 1.00 94.62 78 LYS A O 1
ATOM 630 N N . GLU A 1 79 ? 12.842 1.401 -24.314 1.00 93.94 79 GLU A N 1
ATOM 631 C CA . GLU A 1 79 ? 13.854 0.361 -24.067 1.00 93.94 79 GLU A CA 1
ATOM 632 C C . GLU A 1 79 ? 13.283 -0.805 -23.245 1.00 93.94 79 GLU A C 1
ATOM 634 O O . GLU A 1 79 ? 13.503 -1.953 -23.599 1.00 93.94 79 GLU A O 1
ATOM 639 N N . ILE A 1 80 ? 12.512 -0.539 -22.181 1.00 94.69 80 ILE A N 1
ATOM 640 C CA . ILE A 1 80 ? 11.904 -1.602 -21.361 1.00 94.69 80 ILE A CA 1
ATOM 641 C C . ILE A 1 80 ? 10.760 -2.331 -22.096 1.00 94.69 80 ILE A C 1
ATOM 643 O O . ILE A 1 80 ? 10.553 -3.526 -21.870 1.00 94.69 80 ILE A O 1
ATOM 647 N N . LEU A 1 81 ? 10.002 -1.640 -22.956 1.00 92.69 81 LEU A N 1
ATOM 648 C CA . LEU A 1 81 ? 8.939 -2.247 -23.773 1.00 92.69 81 LEU A CA 1
ATOM 649 C C . LEU A 1 81 ? 9.484 -3.210 -24.835 1.00 92.69 81 LEU A C 1
ATOM 651 O O . LEU A 1 81 ? 8.793 -4.155 -25.200 1.00 92.69 81 LEU A O 1
ATOM 655 N N . GLU A 1 82 ? 10.723 -3.010 -25.286 1.00 93.75 82 GLU A N 1
ATOM 656 C CA . GLU A 1 82 ? 11.441 -3.936 -26.174 1.00 93.75 82 GLU A CA 1
ATOM 657 C C . GLU A 1 82 ? 11.900 -5.223 -25.459 1.00 93.75 82 GLU A C 1
ATOM 659 O O . GLU A 1 82 ? 12.527 -6.078 -26.078 1.00 93.75 82 GLU A O 1
ATOM 664 N N . ASN A 1 83 ? 11.550 -5.381 -24.177 1.00 92.50 83 ASN A N 1
ATOM 665 C CA . ASN A 1 83 ? 11.900 -6.511 -23.320 1.00 92.50 83 ASN A CA 1
ATOM 666 C C . ASN A 1 83 ? 13.417 -6.781 -23.273 1.00 92.50 83 ASN A C 1
ATOM 668 O O . ASN A 1 83 ? 13.884 -7.824 -23.736 1.00 92.50 83 ASN A O 1
ATOM 672 N N . PRO A 1 84 ? 14.206 -5.840 -22.728 1.00 91.50 84 PRO A N 1
ATOM 673 C CA . PRO A 1 84 ? 15.650 -5.943 -22.748 1.00 91.50 84 PRO A CA 1
ATOM 674 C C . PRO A 1 84 ? 16.110 -7.055 -21.810 1.00 91.50 84 PRO A C 1
ATOM 676 O O . PRO A 1 84 ? 15.493 -7.311 -20.775 1.00 91.50 84 PRO A O 1
ATOM 679 N N . THR A 1 85 ? 17.230 -7.671 -22.166 1.00 92.31 85 THR A N 1
ATOM 680 C CA . THR A 1 85 ? 17.966 -8.591 -21.301 1.00 92.31 85 THR A CA 1
ATOM 681 C C . THR A 1 85 ? 18.928 -7.808 -20.407 1.00 92.31 85 THR A C 1
ATOM 683 O O . THR A 1 85 ? 19.658 -6.939 -20.891 1.00 92.31 85 THR A O 1
ATOM 686 N N . PHE A 1 86 ? 18.935 -8.114 -19.112 1.00 90.31 86 PHE A N 1
ATOM 687 C CA . PHE A 1 86 ? 19.798 -7.491 -18.107 1.00 90.31 86 PHE A CA 1
ATOM 688 C C . PHE A 1 86 ? 21.078 -8.306 -17.850 1.00 90.31 86 PHE A C 1
ATOM 690 O O . PHE A 1 86 ? 21.341 -9.303 -18.523 1.00 90.31 86 PHE A O 1
ATOM 697 N N . SER A 1 87 ? 21.906 -7.857 -16.900 1.00 75.94 87 SER A N 1
ATOM 698 C CA . SER A 1 87 ? 23.240 -8.405 -16.592 1.00 75.94 87 SER A CA 1
ATOM 699 C C . SER A 1 87 ? 23.267 -9.915 -16.353 1.00 75.94 87 SER A C 1
ATOM 701 O O . SER A 1 87 ? 24.203 -10.575 -16.800 1.00 75.94 87 SER A O 1
ATOM 703 N N . SER A 1 88 ? 22.242 -10.464 -15.705 1.00 72.25 88 SER A N 1
ATOM 704 C CA . SER A 1 88 ? 22.098 -11.894 -15.404 1.00 72.25 88 SER A CA 1
ATOM 705 C C . SER A 1 88 ? 21.504 -12.736 -16.530 1.00 72.25 88 SER A C 1
ATOM 707 O O . SER A 1 88 ? 21.311 -13.938 -16.366 1.00 72.25 88 SER A O 1
ATOM 709 N N . GLY A 1 89 ? 21.200 -12.140 -17.685 1.00 84.81 89 GLY A N 1
ATOM 710 C CA . GLY A 1 89 ? 20.524 -12.838 -18.777 1.00 84.81 89 GLY A CA 1
ATOM 711 C C . GLY A 1 89 ? 19.002 -12.921 -18.617 1.00 84.81 89 GLY A C 1
ATOM 712 O O . GLY A 1 89 ? 18.336 -13.380 -19.541 1.00 84.81 89 GLY A O 1
ATOM 713 N N . GLN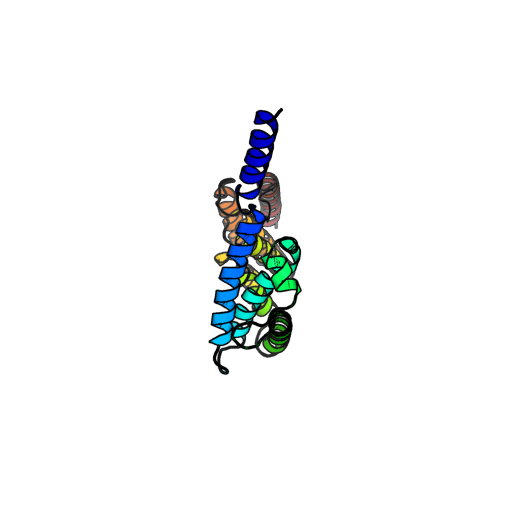 A 1 90 ? 18.447 -12.436 -17.503 1.00 89.56 90 GLN A N 1
ATOM 714 C CA . GLN A 1 90 ? 17.004 -12.286 -17.319 1.00 89.56 90 GLN A CA 1
ATOM 715 C C . GLN A 1 90 ? 16.476 -11.102 -18.133 1.00 89.56 90 GLN A C 1
ATOM 717 O O . GLN A 1 90 ? 17.083 -10.028 -18.165 1.00 89.56 90 GLN A O 1
ATOM 722 N N . SER A 1 91 ? 15.340 -11.283 -18.798 1.00 94.69 91 SER A N 1
ATOM 723 C CA . SER A 1 91 ? 14.597 -10.203 -19.441 1.00 94.69 91 SER A CA 1
ATOM 724 C C . SER A 1 91 ? 13.638 -9.508 -18.471 1.00 94.69 91 SER A C 1
ATOM 726 O O . SER A 1 91 ? 13.334 -10.010 -17.388 1.00 94.69 91 SER A O 1
ATOM 728 N N . ALA A 1 92 ? 13.118 -8.345 -18.868 1.00 93.44 92 ALA A N 1
ATOM 729 C CA . ALA A 1 92 ? 12.066 -7.669 -18.109 1.00 93.44 92 ALA A CA 1
ATOM 730 C C . ALA A 1 92 ? 10.820 -8.547 -17.906 1.00 93.44 92 ALA A C 1
ATOM 732 O O . ALA A 1 92 ? 10.190 -8.460 -16.857 1.00 93.44 92 ALA A O 1
ATOM 733 N N . GLU A 1 93 ? 10.475 -9.400 -18.869 1.00 94.44 93 GLU A N 1
ATOM 734 C CA . GLU A 1 93 ? 9.358 -10.336 -18.738 1.00 94.44 93 GLU A CA 1
ATOM 735 C C . GLU A 1 93 ? 9.659 -11.503 -17.793 1.00 94.44 93 GLU A C 1
ATOM 737 O O . GLU A 1 93 ? 8.765 -11.933 -17.064 1.00 94.44 93 GLU A O 1
ATOM 742 N N . ASP A 1 94 ? 10.911 -11.967 -17.744 1.00 95.38 94 ASP A N 1
ATOM 743 C CA . ASP A 1 94 ? 11.323 -13.016 -16.805 1.00 95.38 94 ASP A CA 1
ATOM 744 C C . ASP A 1 94 ? 11.192 -12.525 -15.361 1.00 95.38 94 ASP A C 1
ATOM 746 O O . ASP A 1 94 ? 10.629 -13.225 -14.525 1.00 95.38 94 ASP A O 1
ATOM 750 N N . ILE A 1 95 ? 11.611 -11.286 -15.080 1.00 94.94 95 ILE A N 1
ATOM 751 C CA . ILE A 1 95 ? 11.467 -10.676 -13.747 1.00 94.94 95 ILE A CA 1
ATOM 752 C C . ILE A 1 95 ? 9.991 -10.542 -13.355 1.00 94.94 95 ILE A C 1
ATOM 754 O O . ILE A 1 95 ? 9.624 -10.842 -12.221 1.00 94.94 95 ILE A O 1
ATOM 758 N N . LEU A 1 96 ? 9.130 -10.092 -14.275 1.00 94.62 96 LEU A N 1
ATOM 759 C CA . LEU 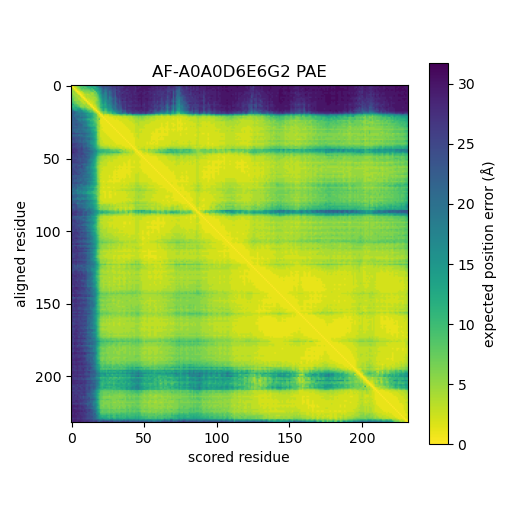A 1 96 ? 7.695 -9.954 -14.000 1.00 94.62 96 LEU A CA 1
ATOM 760 C C . LEU A 1 96 ? 7.025 -11.309 -13.755 1.00 94.62 96 LEU A C 1
ATOM 762 O O . LEU A 1 96 ? 6.210 -11.431 -12.841 1.00 94.62 96 LEU A O 1
ATOM 766 N N . SER A 1 97 ? 7.384 -12.316 -14.549 1.00 95.56 97 SER A N 1
ATOM 767 C CA . SER A 1 97 ? 6.858 -13.676 -14.416 1.00 95.56 97 SER A CA 1
ATOM 768 C C . SER A 1 97 ? 7.321 -14.325 -13.113 1.00 95.56 97 SER A C 1
ATOM 770 O O . SER A 1 97 ? 6.521 -14.933 -12.405 1.00 95.56 97 SER A O 1
ATOM 772 N N . GLU A 1 98 ? 8.594 -14.151 -12.758 1.00 95.44 98 GLU A N 1
ATOM 773 C CA . GLU A 1 98 ? 9.153 -14.686 -11.519 1.00 95.44 98 GLU A CA 1
ATOM 774 C C . GLU A 1 98 ? 8.566 -13.993 -10.286 1.00 95.44 98 GLU A C 1
ATOM 776 O O . GLU A 1 98 ? 8.255 -14.668 -9.309 1.00 95.44 98 GLU A O 1
ATOM 781 N N . ALA A 1 99 ? 8.318 -12.679 -10.338 1.00 94.69 99 ALA A N 1
ATOM 782 C CA . ALA A 1 99 ? 7.632 -11.965 -9.262 1.00 94.69 99 ALA A CA 1
ATOM 783 C C . ALA A 1 99 ? 6.230 -12.544 -8.988 1.00 94.69 99 ALA A C 1
ATOM 785 O O . ALA A 1 99 ? 5.881 -12.766 -7.833 1.00 94.69 99 ALA A O 1
ATOM 786 N N . LEU A 1 100 ? 5.454 -12.854 -10.034 1.00 93.25 100 LEU A N 1
ATOM 787 C CA . LEU A 1 100 ? 4.142 -13.503 -9.893 1.00 93.25 100 LEU A CA 1
ATOM 788 C C . LEU A 1 100 ? 4.261 -14.935 -9.347 1.00 93.25 100 LEU A C 1
ATOM 790 O O . LEU A 1 100 ? 3.539 -15.315 -8.434 1.00 93.25 100 LEU A O 1
ATOM 794 N N . SER A 1 101 ? 5.222 -15.711 -9.850 1.00 95.44 101 SER A N 1
ATOM 795 C CA . SER A 1 101 ? 5.519 -17.064 -9.353 1.00 95.44 101 SER A CA 1
ATOM 796 C C . SER A 1 101 ? 5.968 -17.073 -7.883 1.00 95.44 101 SER A C 1
ATOM 798 O O . SER A 1 101 ? 5.701 -18.015 -7.135 1.00 95.44 101 SER A O 1
ATOM 800 N N . LEU A 1 102 ? 6.681 -16.034 -7.436 1.00 96.12 102 LEU A N 1
ATOM 801 C CA . LEU A 1 102 ? 7.043 -15.851 -6.029 1.00 96.12 102 LEU A CA 1
ATOM 802 C C . LEU A 1 102 ? 5.822 -15.559 -5.158 1.00 96.12 102 LEU A C 1
ATOM 804 O O . LEU A 1 102 ? 5.794 -16.047 -4.037 1.00 96.12 102 LEU A O 1
ATOM 808 N N . GLU A 1 103 ? 4.824 -14.819 -5.646 1.00 94.38 103 GLU A N 1
ATOM 809 C CA . GLU A 1 103 ? 3.568 -14.602 -4.909 1.00 94.38 103 GLU A CA 1
ATOM 810 C C . GLU A 1 103 ? 2.834 -15.927 -4.672 1.00 94.38 103 GLU A C 1
ATOM 812 O O . GLU A 1 103 ? 2.428 -16.211 -3.543 1.00 94.38 103 GLU A O 1
ATOM 817 N N . ASP A 1 104 ? 2.748 -16.772 -5.703 1.00 94.12 104 ASP A N 1
ATOM 818 C CA . ASP A 1 104 ? 2.128 -18.096 -5.600 1.00 94.12 104 ASP A CA 1
ATOM 819 C C . ASP A 1 104 ? 2.889 -18.999 -4.617 1.00 94.12 104 ASP A C 1
ATOM 821 O O . ASP A 1 104 ? 2.284 -19.573 -3.712 1.00 94.12 104 ASP A O 1
ATOM 825 N N . ARG A 1 105 ? 4.223 -19.081 -4.721 1.00 95.38 105 ARG A N 1
ATOM 826 C CA . ARG A 1 105 ? 5.047 -19.871 -3.783 1.00 95.38 105 ARG A CA 1
ATOM 827 C C . ARG A 1 105 ? 5.023 -19.319 -2.362 1.00 95.38 105 ARG A C 1
ATOM 829 O O . ARG A 1 105 ? 4.992 -20.088 -1.411 1.00 95.38 105 ARG A O 1
ATOM 836 N N . ALA A 1 106 ? 4.999 -17.998 -2.196 1.00 95.38 106 ALA A N 1
ATOM 837 C CA . ALA A 1 106 ? 4.904 -17.371 -0.883 1.00 95.38 106 ALA A CA 1
ATOM 838 C C . ALA A 1 106 ? 3.620 -17.771 -0.152 1.00 95.38 106 ALA A C 1
ATOM 840 O O . ALA A 1 106 ? 3.633 -17.823 1.073 1.00 95.38 106 ALA A O 1
ATOM 841 N N . SER A 1 107 ? 2.543 -18.108 -0.871 1.00 94.50 107 SER A N 1
ATOM 842 C CA . SER A 1 107 ? 1.293 -18.575 -0.256 1.00 94.50 107 SER A CA 1
ATOM 843 C C . SER A 1 107 ? 1.411 -19.924 0.465 1.00 94.50 107 SER A C 1
ATOM 845 O O . SER A 1 107 ? 0.547 -20.256 1.277 1.00 94.50 107 SER A O 1
ATOM 847 N N . GLU A 1 108 ? 2.488 -20.680 0.224 1.00 94.50 108 GLU A N 1
ATOM 848 C CA . GLU A 1 108 ? 2.788 -21.925 0.939 1.00 94.50 108 GLU A CA 1
ATOM 849 C C . GLU A 1 108 ? 3.344 -21.669 2.354 1.00 94.50 108 GLU A C 1
ATOM 851 O O . GLU A 1 108 ? 3.229 -22.531 3.226 1.00 94.50 108 GLU A O 1
ATOM 856 N N . GLU A 1 109 ? 3.918 -20.485 2.601 1.00 94.75 109 GLU A N 1
ATOM 857 C CA . GLU A 1 109 ? 4.631 -20.146 3.844 1.00 94.75 109 GLU A CA 1
ATOM 858 C C . GLU A 1 109 ? 4.061 -18.918 4.572 1.00 94.75 109 GLU A C 1
ATOM 860 O O . GLU A 1 109 ? 4.199 -18.789 5.790 1.00 94.75 109 GLU A O 1
ATOM 865 N N . LEU A 1 110 ? 3.427 -18.003 3.840 1.00 94.44 110 LEU A N 1
ATOM 866 C CA . LEU A 1 110 ? 2.947 -16.713 4.319 1.00 94.44 110 LEU A CA 1
ATOM 867 C C . LEU A 1 110 ? 1.439 -16.590 4.103 1.00 94.44 110 LEU A C 1
ATOM 869 O O . LEU A 1 110 ? 0.879 -17.046 3.108 1.00 94.44 110 LEU A O 1
ATOM 873 N N . SER A 1 111 ? 0.770 -15.898 5.021 1.00 91.69 111 SER A N 1
ATOM 874 C CA . SER A 1 111 ? -0.631 -15.516 4.834 1.00 91.69 111 SER A CA 1
ATOM 875 C C . SER A 1 111 ? -0.793 -14.495 3.701 1.00 91.69 111 SER A C 1
ATOM 877 O O . SER A 1 111 ? 0.099 -13.686 3.436 1.00 91.69 111 SER A O 1
ATOM 879 N N . GLU A 1 112 ? -1.982 -14.449 3.095 1.00 91.69 112 GLU A N 1
ATOM 880 C CA . GLU A 1 112 ? -2.322 -13.462 2.056 1.00 91.69 112 GLU A CA 1
ATOM 881 C C . GLU A 1 112 ? -2.050 -12.014 2.512 1.00 91.69 112 GLU A C 1
ATOM 883 O O . GLU A 1 112 ? -1.595 -11.177 1.731 1.00 91.69 112 GLU A O 1
ATOM 888 N N . ASN A 1 113 ? -2.278 -11.720 3.795 1.00 89.00 113 ASN A N 1
ATOM 889 C CA . ASN A 1 113 ? -2.034 -10.400 4.376 1.00 89.00 113 ASN A CA 1
ATOM 890 C C . ASN A 1 113 ? -0.539 -10.072 4.462 1.00 89.00 113 ASN A C 1
ATOM 892 O O . ASN A 1 113 ? -0.137 -8.961 4.118 1.00 89.00 113 ASN A O 1
ATOM 896 N N . GLN A 1 114 ? 0.297 -11.036 4.858 1.00 90.44 114 GLN A N 1
ATOM 897 C CA . GLN A 1 114 ? 1.752 -10.854 4.883 1.00 90.44 114 GLN A CA 1
ATOM 898 C C . GLN A 1 114 ? 2.307 -10.628 3.474 1.00 90.44 114 GLN A C 1
ATOM 900 O O . GLN A 1 114 ? 3.090 -9.701 3.273 1.00 90.44 114 GLN A O 1
ATOM 905 N N . ILE A 1 115 ? 1.847 -11.406 2.490 1.00 94.00 115 ILE A N 1
ATOM 906 C CA . ILE A 1 115 ? 2.230 -11.244 1.079 1.00 94.00 115 ILE A CA 1
ATOM 907 C C . ILE A 1 115 ? 1.854 -9.840 0.589 1.00 94.00 115 ILE A C 1
ATOM 909 O O . ILE A 1 115 ? 2.701 -9.113 0.065 1.00 94.00 115 ILE A O 1
ATOM 913 N N . LYS A 1 116 ? 0.606 -9.405 0.817 1.00 93.19 116 LYS A N 1
ATOM 914 C CA . LYS A 1 116 ? 0.150 -8.056 0.441 1.00 93.19 116 LYS A CA 1
ATOM 915 C C . LYS A 1 116 ? 0.981 -6.960 1.093 1.00 93.19 116 LYS A C 1
ATOM 917 O O . LYS A 1 116 ? 1.323 -5.990 0.416 1.00 93.19 116 LYS A O 1
ATOM 922 N N . LEU A 1 117 ? 1.313 -7.097 2.375 1.00 91.81 117 LEU A N 1
ATOM 923 C CA . LEU A 1 117 ? 2.131 -6.117 3.080 1.00 91.81 117 LEU A CA 1
ATOM 924 C C . LEU A 1 117 ? 3.535 -6.021 2.472 1.00 91.81 117 LEU A C 1
ATOM 926 O O . LEU A 1 117 ? 3.989 -4.912 2.202 1.00 91.81 117 LEU A O 1
ATOM 930 N N . ILE A 1 118 ? 4.185 -7.152 2.175 1.00 93.75 118 ILE A N 1
ATOM 931 C CA . ILE A 1 118 ? 5.502 -7.184 1.515 1.00 93.75 118 ILE A CA 1
ATOM 932 C C . ILE A 1 118 ? 5.444 -6.466 0.158 1.00 93.75 118 ILE A C 1
ATOM 934 O O . ILE A 1 118 ? 6.246 -5.565 -0.102 1.00 93.75 118 ILE A O 1
ATOM 938 N N . ILE A 1 119 ? 4.452 -6.792 -0.678 1.00 94.94 119 ILE A N 1
ATOM 939 C CA . ILE A 1 119 ? 4.279 -6.183 -2.008 1.00 94.94 119 ILE A CA 1
ATOM 940 C C . ILE A 1 119 ? 4.032 -4.674 -1.904 1.00 94.94 119 ILE A C 1
ATOM 942 O O . ILE A 1 119 ? 4.601 -3.886 -2.662 1.00 94.94 119 ILE A O 1
ATOM 946 N N . ILE A 1 120 ? 3.169 -4.235 -0.982 1.00 94.50 120 ILE A N 1
ATOM 947 C CA . ILE A 1 120 ? 2.885 -2.808 -0.800 1.00 94.50 120 ILE A CA 1
ATOM 948 C C . ILE A 1 120 ? 4.135 -2.081 -0.294 1.00 94.50 120 ILE A C 1
ATOM 950 O O . ILE A 1 120 ? 4.457 -1.004 -0.802 1.00 94.50 120 ILE A O 1
ATOM 954 N N . SER A 1 121 ? 4.860 -2.662 0.660 1.00 91.19 121 SER A N 1
ATOM 955 C CA . SER A 1 121 ? 6.086 -2.088 1.223 1.00 91.19 121 SER A CA 1
ATOM 956 C C . SER A 1 121 ? 7.202 -1.943 0.187 1.00 91.19 121 SER A C 1
ATOM 958 O O . SER A 1 121 ? 7.961 -0.973 0.240 1.00 91.19 121 SER A O 1
ATOM 960 N N . ALA A 1 122 ? 7.232 -2.815 -0.824 1.00 91.31 122 ALA A N 1
ATOM 961 C CA . ALA A 1 122 ? 8.137 -2.727 -1.968 1.00 91.31 122 ALA A CA 1
ATOM 962 C C . ALA A 1 122 ? 7.858 -1.532 -2.912 1.00 91.31 122 ALA A 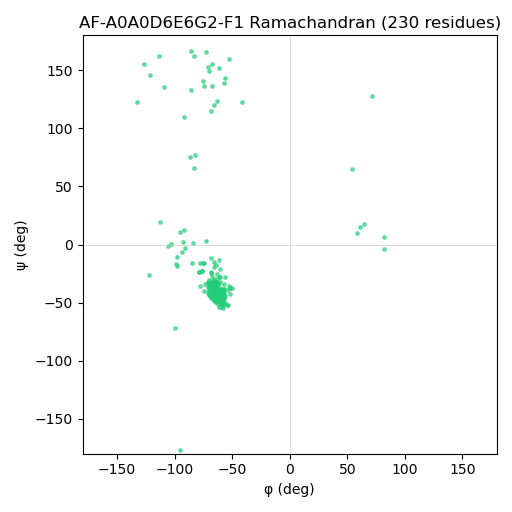C 1
ATOM 964 O O . ALA A 1 122 ? 8.678 -1.187 -3.768 1.00 91.31 122 ALA A O 1
ATOM 965 N N . ILE A 1 123 ? 6.723 -0.837 -2.775 1.00 90.69 123 ILE A N 1
ATOM 966 C CA . ILE A 1 123 ? 6.426 0.345 -3.591 1.00 90.69 123 ILE A CA 1
ATOM 967 C C . ILE A 1 123 ? 7.376 1.484 -3.216 1.00 90.69 123 ILE A C 1
ATOM 969 O O . ILE A 1 123 ? 7.302 2.062 -2.133 1.00 90.69 123 ILE A O 1
ATOM 973 N N . SER A 1 124 ? 8.230 1.885 -4.157 1.00 85.38 124 SER A N 1
ATOM 974 C CA . SER A 1 124 ? 9.270 2.898 -3.924 1.00 85.38 124 SER A CA 1
ATOM 975 C C . SER A 1 124 ? 8.753 4.338 -3.828 1.00 85.38 124 SER A C 1
ATOM 977 O O . SER A 1 124 ? 9.468 5.221 -3.365 1.00 85.38 124 SER A O 1
ATOM 979 N N . THR A 1 125 ? 7.520 4.605 -4.268 1.00 85.69 125 THR A N 1
ATOM 980 C CA . THR A 1 125 ? 6.909 5.945 -4.215 1.00 85.69 125 THR A CA 1
ATOM 981 C C . THR A 1 125 ? 6.118 6.116 -2.920 1.00 85.69 125 THR A C 1
ATOM 983 O O . THR A 1 125 ? 5.064 5.484 -2.802 1.00 85.69 125 THR A O 1
ATOM 986 N N . PRO A 1 126 ? 6.585 6.948 -1.968 1.00 87.69 126 PRO A N 1
ATOM 987 C CA . PRO A 1 126 ? 6.023 7.006 -0.619 1.00 87.69 126 PRO A CA 1
ATOM 988 C C . PRO A 1 126 ? 4.527 7.325 -0.574 1.00 87.69 126 PRO A C 1
ATOM 990 O O . PRO A 1 126 ? 3.806 6.717 0.208 1.00 87.69 126 PRO A O 1
ATOM 993 N N . GLU A 1 127 ? 4.039 8.210 -1.443 1.00 86.62 127 GLU A N 1
ATOM 994 C CA . GLU A 1 127 ? 2.630 8.616 -1.499 1.00 86.62 127 GLU A CA 1
ATOM 995 C C . GLU A 1 127 ? 1.735 7.450 -1.944 1.00 86.62 127 GLU A C 1
ATOM 997 O O . GLU A 1 127 ? 0.684 7.189 -1.361 1.00 86.62 127 GLU A O 1
ATOM 1002 N N . ILE A 1 128 ? 2.182 6.692 -2.953 1.00 87.75 128 ILE A N 1
ATOM 1003 C CA . ILE A 1 128 ? 1.453 5.517 -3.452 1.00 87.75 128 ILE A CA 1
ATOM 1004 C C . ILE A 1 128 ? 1.501 4.390 -2.423 1.00 87.75 128 ILE A C 1
ATOM 1006 O O . ILE A 1 128 ? 0.474 3.762 -2.172 1.00 87.75 128 ILE A O 1
ATOM 1010 N N . ARG A 1 129 ? 2.669 4.149 -1.814 1.00 92.00 129 ARG A N 1
ATOM 1011 C CA . ARG A 1 129 ? 2.831 3.149 -0.754 1.00 92.00 129 ARG A CA 1
ATOM 1012 C C . ARG A 1 129 ? 1.904 3.452 0.416 1.00 92.00 129 ARG A C 1
ATOM 1014 O O . ARG A 1 129 ? 1.109 2.599 0.789 1.00 92.00 129 ARG A O 1
ATOM 1021 N N . ASN A 1 130 ? 1.944 4.679 0.932 1.00 92.62 130 ASN A N 1
ATOM 1022 C CA . ASN A 1 130 ? 1.105 5.101 2.046 1.00 92.62 130 ASN A CA 1
ATOM 1023 C C . ASN A 1 130 ? -0.390 4.950 1.726 1.00 92.62 130 ASN A C 1
ATOM 1025 O O . ASN A 1 130 ? -1.134 4.401 2.531 1.00 92.62 130 ASN A O 1
ATOM 1029 N N . HIS A 1 131 ? -0.827 5.379 0.539 1.00 91.88 131 HIS A N 1
ATOM 1030 C CA . HIS A 1 131 ? -2.222 5.230 0.123 1.00 91.88 131 HIS A CA 1
ATOM 1031 C C . HIS A 1 131 ? -2.670 3.757 0.049 1.00 91.88 131 HIS A C 1
ATOM 1033 O O . HIS A 1 131 ? -3.784 3.416 0.458 1.00 91.88 131 HIS A O 1
ATOM 1039 N N . ARG A 1 132 ? -1.805 2.862 -0.450 1.00 93.88 132 ARG A N 1
ATOM 1040 C CA . ARG A 1 132 ? -2.100 1.423 -0.498 1.00 93.88 132 ARG A CA 1
ATOM 1041 C C . ARG A 1 132 ? -2.098 0.778 0.885 1.00 93.88 132 ARG A C 1
ATOM 1043 O O . ARG A 1 132 ? -2.985 -0.028 1.143 1.00 93.88 132 ARG A O 1
ATOM 1050 N N . LEU A 1 133 ? -1.170 1.155 1.767 1.00 95.19 133 LEU A N 1
ATOM 1051 C CA . LEU A 1 133 ? -1.159 0.709 3.164 1.00 95.19 133 LEU A CA 1
ATOM 1052 C C . LEU A 1 133 ? -2.437 1.138 3.886 1.00 95.19 133 LEU A C 1
ATOM 1054 O O . LEU A 1 133 ? -3.080 0.313 4.523 1.00 95.19 133 LEU A O 1
ATOM 1058 N N . GLU A 1 134 ? -2.853 2.397 3.728 1.00 95.25 134 GLU A N 1
ATOM 1059 C CA . GLU A 1 134 ? -4.100 2.905 4.309 1.00 95.25 134 GLU A CA 1
ATOM 1060 C C . GLU A 1 134 ? -5.300 2.080 3.830 1.00 95.25 134 GLU A C 1
ATOM 1062 O O . GLU A 1 134 ? -6.075 1.578 4.641 1.00 95.25 134 GLU A O 1
ATOM 1067 N N . SER A 1 135 ? -5.419 1.877 2.515 1.00 95.50 135 SER A N 1
ATOM 1068 C CA . SER A 1 135 ? -6.508 1.090 1.923 1.00 95.50 135 SER A CA 1
ATOM 1069 C C . SER A 1 135 ? -6.506 -0.360 2.417 1.00 95.50 135 SER A C 1
ATOM 1071 O O . SER A 1 135 ? -7.566 -0.929 2.680 1.00 95.50 135 SER A O 1
ATOM 1073 N N . HIS A 1 136 ? -5.321 -0.957 2.562 1.00 96.19 136 HIS A N 1
ATOM 1074 C CA . HIS A 1 136 ? -5.168 -2.312 3.076 1.00 96.19 136 HIS A CA 1
ATOM 1075 C C . HIS A 1 136 ? -5.576 -2.408 4.552 1.00 96.19 136 HIS A C 1
ATOM 1077 O O . HIS A 1 136 ? -6.387 -3.268 4.889 1.00 96.19 136 HIS A O 1
ATOM 1083 N N . GLY A 1 137 ? -5.117 -1.484 5.402 1.00 96.94 137 GLY A N 1
ATOM 1084 C CA . GLY A 1 137 ? -5.488 -1.429 6.820 1.00 96.94 137 GLY A CA 1
ATOM 1085 C C . GLY A 1 137 ? -6.979 -1.199 7.042 1.00 96.94 137 GLY A C 1
ATOM 1086 O O . GLY A 1 137 ? -7.588 -1.883 7.860 1.00 96.94 137 GLY A O 1
ATOM 1087 N N . VAL A 1 138 ? -7.601 -0.321 6.249 1.00 97.62 138 VAL A N 1
ATOM 1088 C CA . VAL A 1 138 ? -9.062 -0.141 6.249 1.00 97.62 138 VAL A CA 1
ATOM 1089 C C . VAL A 1 138 ? -9.778 -1.440 5.875 1.00 97.62 138 VAL A C 1
ATOM 1091 O O . VAL A 1 138 ? -10.753 -1.813 6.523 1.00 97.62 138 VAL A O 1
ATOM 1094 N N . SER A 1 139 ? -9.311 -2.138 4.836 1.00 97.31 139 SER A N 1
ATOM 1095 C CA . SER A 1 139 ? -9.913 -3.406 4.414 1.00 97.31 139 SER A CA 1
ATOM 1096 C C . SER A 1 139 ? -9.813 -4.477 5.498 1.00 97.31 139 SER A C 1
ATOM 1098 O O . SER A 1 139 ? -10.786 -5.193 5.710 1.00 97.31 139 SER A O 1
ATOM 1100 N N . LEU A 1 140 ? -8.666 -4.585 6.172 1.00 97.00 140 LEU A N 1
ATOM 1101 C CA . LEU A 1 140 ? -8.450 -5.550 7.250 1.00 97.00 140 LEU A CA 1
ATOM 1102 C C . LEU A 1 140 ? -9.372 -5.278 8.436 1.00 97.00 140 LEU A C 1
ATOM 1104 O O . LEU A 1 140 ? -10.085 -6.180 8.868 1.00 97.00 140 LEU A O 1
ATOM 1108 N N . ALA A 1 141 ? -9.435 -4.024 8.891 1.00 97.88 141 ALA A N 1
ATOM 1109 C CA . ALA A 1 141 ? -10.301 -3.636 9.997 1.00 97.88 141 ALA A CA 1
ATOM 1110 C C . ALA A 1 141 ? -11.774 -3.956 9.699 1.00 97.88 141 ALA A C 1
ATOM 1112 O O . ALA A 1 141 ? -12.459 -4.567 10.510 1.00 97.88 141 ALA A O 1
ATOM 1113 N N . ARG A 1 142 ? -12.251 -3.640 8.489 1.00 97.19 142 ARG A N 1
ATOM 1114 C CA . ARG A 1 142 ? -13.633 -3.934 8.062 1.00 97.19 142 ARG A CA 1
ATOM 1115 C C . ARG A 1 142 ? -13.961 -5.421 7.950 1.00 97.19 142 ARG A C 1
ATOM 1117 O O . ARG A 1 142 ? -15.136 -5.768 7.902 1.00 97.19 142 ARG A O 1
ATOM 1124 N N . GLN A 1 143 ? -12.950 -6.277 7.847 1.00 96.19 143 GLN A N 1
ATOM 1125 C CA . GLN A 1 143 ? -13.104 -7.732 7.820 1.00 96.19 143 GLN A CA 1
ATOM 1126 C C . GLN A 1 143 ? -13.027 -8.359 9.221 1.00 96.19 143 GLN A C 1
ATOM 1128 O O . GLN A 1 143 ? -13.184 -9.570 9.325 1.00 96.19 143 GLN A O 1
ATOM 1133 N N . GLY A 1 144 ? -12.779 -7.569 10.274 1.00 95.50 144 GLY A N 1
ATOM 1134 C CA . GLY A 1 144 ? -12.536 -8.072 11.632 1.00 95.50 144 GLY A CA 1
ATOM 1135 C C . GLY A 1 144 ? -11.094 -8.538 11.880 1.00 95.50 144 GLY A C 1
ATOM 1136 O O . GLY A 1 144 ? -10.787 -9.052 12.947 1.00 95.50 144 GLY A O 1
ATOM 1137 N N . ASN A 1 145 ? -10.170 -8.332 10.935 1.00 95.94 145 ASN A N 1
ATOM 1138 C CA . ASN A 1 145 ? -8.747 -8.660 11.108 1.00 95.94 145 ASN A CA 1
ATOM 1139 C C . ASN A 1 145 ? -8.036 -7.518 11.853 1.00 95.94 145 ASN A C 1
ATOM 1141 O O . ASN A 1 145 ? -7.255 -6.751 11.278 1.00 95.94 145 ASN A O 1
ATOM 1145 N N . ILE A 1 146 ? -8.413 -7.327 13.119 1.00 96.81 146 ILE A N 1
ATOM 1146 C CA . ILE A 1 146 ? -8.073 -6.139 13.907 1.00 96.81 146 ILE A CA 1
ATOM 1147 C C . ILE A 1 146 ? -6.566 -6.037 14.183 1.00 96.81 146 ILE A C 1
ATOM 1149 O O . ILE A 1 146 ? -5.986 -4.957 14.033 1.00 96.81 146 ILE A O 1
ATOM 1153 N N . GLU A 1 147 ? -5.912 -7.135 14.563 1.00 95.38 147 GLU A N 1
ATOM 1154 C CA . GLU A 1 147 ? -4.483 -7.115 14.900 1.00 95.38 147 GLU A CA 1
ATOM 1155 C C . GLU A 1 147 ? -3.606 -6.889 13.660 1.00 95.38 147 GLU A C 1
ATOM 1157 O O . GLU A 1 147 ? -2.652 -6.110 13.712 1.00 95.38 147 GLU A O 1
ATOM 1162 N N . GLU A 1 148 ? -3.975 -7.453 12.508 1.00 94.38 148 GLU A N 1
ATOM 1163 C CA . GLU A 1 148 ? -3.313 -7.184 11.231 1.00 94.38 148 GLU A CA 1
ATOM 1164 C C . GLU A 1 148 ? -3.512 -5.731 10.783 1.00 94.38 148 GLU A C 1
ATOM 1166 O O . GLU A 1 148 ? -2.576 -5.095 10.297 1.00 94.38 148 GLU A O 1
ATOM 1171 N N . ALA A 1 149 ? -4.707 -5.163 10.980 1.00 96.81 149 ALA A N 1
ATOM 1172 C CA . ALA A 1 149 ? -4.951 -3.752 10.692 1.00 96.81 149 ALA A CA 1
ATOM 1173 C C . ALA A 1 149 ? -4.088 -2.834 11.577 1.00 96.81 149 ALA A C 1
ATOM 1175 O O . ALA A 1 149 ? -3.530 -1.845 11.091 1.00 96.81 149 ALA A O 1
ATOM 1176 N N . LYS A 1 150 ? -3.930 -3.168 12.866 1.00 96.50 150 LYS A N 1
ATOM 1177 C CA . LYS A 1 150 ? -3.056 -2.436 13.800 1.00 96.50 150 LYS A CA 1
ATOM 1178 C C . LYS A 1 150 ? -1.587 -2.534 13.405 1.00 96.50 150 LYS A C 1
ATOM 1180 O O . LYS A 1 150 ? -0.872 -1.536 13.513 1.00 96.50 150 LYS A O 1
ATOM 1185 N N . ALA A 1 151 ? -1.152 -3.690 12.906 1.00 94.25 151 ALA A N 1
ATOM 1186 C CA . ALA A 1 151 ? 0.223 -3.909 12.466 1.00 94.25 151 ALA A CA 1
ATOM 1187 C C . ALA A 1 151 ? 0.653 -2.978 11.315 1.00 94.25 151 ALA A C 1
ATOM 1189 O O . ALA A 1 151 ? 1.842 -2.729 11.163 1.00 94.25 151 ALA A O 1
ATOM 1190 N N . ILE A 1 152 ? -0.290 -2.402 10.558 1.00 94.69 152 ILE A N 1
ATOM 1191 C CA . ILE A 1 152 ? -0.005 -1.445 9.472 1.00 94.69 152 ILE A CA 1
ATOM 1192 C C . ILE A 1 152 ? 0.291 -0.026 9.989 1.00 94.69 152 ILE A C 1
ATOM 1194 O O . ILE A 1 152 ? 0.953 0.763 9.313 1.00 94.69 152 ILE A O 1
ATOM 1198 N N . LEU A 1 153 ? -0.182 0.340 11.186 1.00 94.94 153 LEU A N 1
ATOM 1199 C CA . LEU A 1 153 ? -0.086 1.712 11.706 1.00 94.94 153 LEU A CA 1
ATOM 1200 C C . LEU A 1 153 ? 1.348 2.280 11.793 1.00 94.94 153 LEU A C 1
ATOM 1202 O O . LEU A 1 153 ? 1.509 3.479 11.520 1.00 94.94 153 LEU A O 1
ATOM 1206 N N . PRO A 1 154 ? 2.389 1.502 12.161 1.00 93.88 154 PRO A N 1
ATOM 1207 C CA . PRO A 1 154 ? 3.772 1.981 12.161 1.00 93.88 154 PRO A CA 1
ATOM 1208 C C . PRO A 1 154 ? 4.279 2.384 10.771 1.00 93.88 154 PRO A C 1
ATOM 1210 O O . PRO A 1 154 ? 5.022 3.361 10.672 1.00 93.88 154 PRO A O 1
ATOM 1213 N N . ASP A 1 155 ? 3.825 1.699 9.718 1.00 92.31 155 ASP A N 1
ATOM 1214 C CA . ASP A 1 155 ? 4.306 1.876 8.340 1.00 92.31 155 ASP A CA 1
ATOM 1215 C C . ASP A 1 155 ? 3.608 3.021 7.591 1.00 92.31 155 ASP A C 1
ATOM 1217 O O . ASP A 1 155 ? 4.095 3.506 6.563 1.00 92.31 155 ASP A O 1
ATOM 1221 N N . LEU A 1 156 ? 2.473 3.499 8.111 1.00 92.75 156 LEU A N 1
ATOM 1222 C CA . LEU A 1 156 ? 1.814 4.701 7.604 1.00 92.75 156 LEU A CA 1
ATOM 1223 C C . LEU A 1 156 ? 2.675 5.941 7.883 1.00 92.75 156 LEU A C 1
ATOM 1225 O O . LEU A 1 156 ? 3.200 6.146 8.980 1.00 92.75 156 LEU A O 1
ATOM 1229 N N . LEU A 1 157 ? 2.790 6.809 6.883 1.00 89.75 157 LEU A N 1
ATOM 1230 C CA . LEU A 1 157 ? 3.739 7.923 6.871 1.00 89.75 157 LEU A CA 1
ATOM 1231 C C . LEU A 1 157 ? 3.122 9.260 7.286 1.00 89.75 157 LEU A C 1
ATOM 1233 O O . LEU A 1 157 ? 3.863 10.166 7.656 1.00 89.75 157 LEU A O 1
ATOM 1237 N N . ASN A 1 158 ? 1.795 9.387 7.245 1.00 89.69 158 ASN A N 1
ATOM 1238 C CA . ASN A 1 158 ? 1.097 10.630 7.578 1.00 89.69 158 ASN A CA 1
ATOM 1239 C C . ASN A 1 158 ? 0.010 10.413 8.641 1.00 89.69 158 ASN A C 1
ATOM 1241 O O . ASN A 1 158 ? -0.517 9.306 8.814 1.00 89.69 158 ASN A O 1
ATOM 1245 N N . SER A 1 159 ? -0.319 11.480 9.365 1.00 92.69 159 SER A N 1
ATOM 1246 C CA . SER A 1 159 ? -1.222 11.409 10.520 1.00 92.69 159 SER A CA 1
ATOM 1247 C C . SER A 1 159 ? -2.681 11.156 10.119 1.00 92.69 159 SER A C 1
ATOM 1249 O O . SER A 1 159 ? -3.400 10.466 10.842 1.00 92.69 159 SER A O 1
ATOM 1251 N N . LEU A 1 160 ? -3.119 11.658 8.957 1.00 94.19 160 LEU A N 1
ATOM 1252 C CA . LEU A 1 160 ? -4.480 11.465 8.447 1.00 94.19 160 LEU A CA 1
ATOM 1253 C C . LEU A 1 160 ? -4.752 9.991 8.111 1.00 94.19 160 LEU A C 1
ATOM 1255 O O . LEU A 1 160 ? -5.766 9.447 8.540 1.00 94.19 160 LEU A O 1
ATOM 1259 N N . SER A 1 161 ? -3.830 9.318 7.424 1.00 94.75 161 SER A N 1
ATOM 1260 C CA . SER A 1 161 ? -3.936 7.890 7.112 1.00 94.75 161 SER A CA 1
ATOM 1261 C C . SER A 1 161 ? -3.978 7.031 8.373 1.00 94.75 161 SER A C 1
ATOM 1263 O O . SER A 1 161 ? -4.781 6.103 8.452 1.00 94.75 161 SER A O 1
ATOM 1265 N N . LYS A 1 162 ? -3.172 7.368 9.391 1.00 96.12 162 LYS A N 1
ATOM 1266 C CA . LYS A 1 162 ? -3.229 6.689 10.698 1.00 96.12 162 LYS A CA 1
ATOM 1267 C C . LYS A 1 162 ? -4.596 6.851 11.349 1.00 96.12 162 LYS A C 1
ATOM 1269 O O . LYS A 1 162 ? -5.189 5.853 11.741 1.00 96.12 162 LYS A O 1
ATOM 1274 N N . ALA A 1 163 ? -5.122 8.076 11.392 1.00 96.81 163 ALA A N 1
ATOM 1275 C CA . ALA A 1 163 ? -6.440 8.351 11.958 1.00 96.81 163 ALA A CA 1
ATOM 1276 C C . ALA A 1 163 ? -7.563 7.594 11.227 1.00 96.81 163 ALA A C 1
ATOM 1278 O O . ALA A 1 163 ? -8.478 7.090 11.873 1.00 96.81 163 ALA A O 1
ATOM 1279 N N . ILE A 1 164 ? -7.487 7.484 9.895 1.00 96.94 164 ILE A N 1
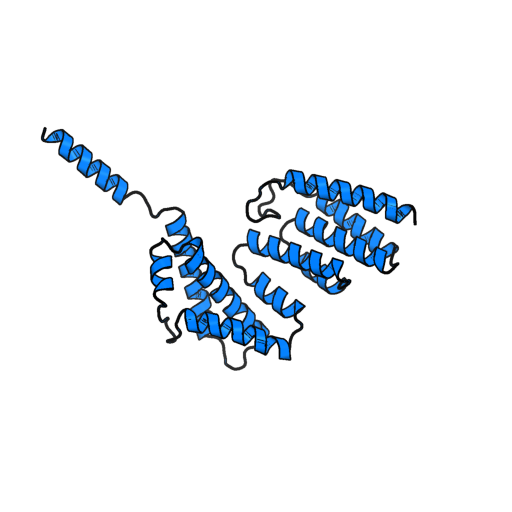ATOM 1280 C CA . ILE A 1 164 ? -8.451 6.729 9.080 1.00 96.94 164 ILE A CA 1
ATOM 1281 C C . ILE A 1 164 ? -8.438 5.247 9.452 1.00 96.94 164 ILE A C 1
ATOM 1283 O O . ILE A 1 164 ? -9.492 4.678 9.726 1.00 96.94 164 ILE A O 1
ATOM 1287 N N . VAL A 1 165 ? -7.258 4.624 9.484 1.00 98.00 165 VAL A N 1
ATOM 1288 C CA . VAL A 1 165 ? -7.142 3.199 9.819 1.00 98.00 165 VAL A CA 1
ATOM 1289 C C . VAL A 1 165 ? -7.554 2.952 11.273 1.00 98.00 165 VAL A C 1
ATOM 1291 O O . VAL A 1 165 ? -8.335 2.041 11.530 1.00 98.00 165 VAL A O 1
ATOM 1294 N N . GLN A 1 166 ? -7.129 3.799 12.217 1.00 98.38 166 GLN A N 1
ATOM 1295 C CA . GLN A 1 166 ? -7.540 3.704 13.624 1.00 98.38 166 GLN A CA 1
ATOM 1296 C C . GLN A 1 166 ? -9.056 3.859 13.806 1.00 98.38 166 GLN A C 1
ATOM 1298 O O . GLN A 1 166 ? -9.645 3.121 14.587 1.00 98.38 166 GLN A O 1
ATOM 1303 N N . LEU A 1 167 ? -9.718 4.761 13.075 1.00 98.25 167 LEU A N 1
ATOM 1304 C CA . LEU A 1 167 ? -11.179 4.884 13.122 1.00 98.25 167 LEU A CA 1
ATOM 1305 C C . LEU A 1 167 ? -11.869 3.574 12.712 1.00 98.25 167 LEU A C 1
ATOM 1307 O O . LEU A 1 167 ? -12.824 3.158 13.361 1.00 98.25 167 LEU A O 1
ATOM 1311 N N . GLU A 1 168 ? -11.399 2.917 11.652 1.00 98.56 168 GLU A N 1
ATOM 1312 C CA . GLU A 1 168 ? -11.978 1.646 11.205 1.00 98.56 168 GLU A CA 1
ATOM 1313 C C . GLU A 1 168 ? -11.662 0.496 12.175 1.00 98.56 168 GLU A C 1
ATOM 1315 O O . GLU A 1 168 ? -12.542 -0.314 12.447 1.00 98.56 168 GLU A O 1
ATOM 1320 N N . ILE A 1 169 ? -10.466 0.469 12.773 1.00 98.62 169 ILE A N 1
ATOM 1321 C CA . ILE A 1 169 ? -10.110 -0.462 13.862 1.00 98.62 169 ILE A CA 1
ATOM 1322 C C . ILE A 1 169 ? -11.043 -0.269 15.063 1.00 98.62 169 ILE A C 1
ATOM 1324 O O . ILE A 1 169 ? -11.543 -1.239 15.623 1.00 98.62 169 ILE A O 1
ATOM 1328 N N . ALA A 1 170 ? -11.318 0.977 15.453 1.00 98.25 170 ALA A N 1
ATOM 1329 C CA . ALA A 1 170 ? -12.214 1.271 16.567 1.00 98.25 170 ALA A CA 1
ATOM 1330 C C . ALA A 1 170 ? -13.652 0.807 16.280 1.00 98.25 170 ALA A C 1
ATOM 1332 O O . ALA A 1 170 ? -14.303 0.242 17.157 1.00 98.25 170 ALA A O 1
ATOM 1333 N N . LYS A 1 171 ? -14.135 0.999 15.044 1.00 98.19 171 LYS A N 1
ATOM 1334 C CA . LYS A 1 171 ? -15.429 0.461 14.592 1.00 98.19 171 LYS A CA 1
ATOM 1335 C C . LYS A 1 171 ? -15.453 -1.070 14.637 1.00 98.19 171 LYS A C 1
ATOM 1337 O O . LYS A 1 171 ? -16.474 -1.626 15.020 1.00 98.19 171 LYS A O 1
ATOM 1342 N N . ALA A 1 172 ? -14.354 -1.734 14.279 1.00 98.00 172 ALA A N 1
ATOM 1343 C CA . ALA A 1 172 ? -14.244 -3.189 14.334 1.00 98.00 172 ALA A CA 1
ATOM 1344 C C . ALA A 1 172 ? -14.298 -3.716 15.779 1.00 98.00 172 ALA A C 1
ATOM 1346 O O . ALA A 1 172 ? -15.127 -4.568 16.071 1.00 98.00 172 ALA A O 1
ATOM 1347 N N . TYR A 1 173 ? -13.530 -3.135 16.710 1.00 98.06 173 TYR A N 1
ATOM 1348 C CA . TYR A 1 173 ? -13.620 -3.493 18.136 1.00 98.06 173 TYR A CA 1
ATOM 1349 C C . TYR A 1 173 ? -15.035 -3.305 18.695 1.00 98.06 173 TYR A C 1
ATOM 1351 O O . TYR A 1 173 ? -15.528 -4.144 19.441 1.00 98.06 173 TYR A O 1
ATOM 1359 N N . TYR A 1 174 ? -15.716 -2.227 18.298 1.00 97.00 174 TYR A N 1
ATOM 1360 C CA . TYR A 1 174 ? -17.102 -1.993 18.699 1.00 97.00 174 TYR A CA 1
ATOM 1361 C C . TYR A 1 174 ? -18.064 -3.068 18.173 1.00 97.00 174 TYR A C 1
ATOM 1363 O O . TYR A 1 174 ? -18.988 -3.449 18.881 1.00 97.00 174 TYR A O 1
ATOM 1371 N N . GLN A 1 175 ? -17.846 -3.582 16.957 1.00 95.81 175 GLN A N 1
ATOM 1372 C CA . GLN A 1 175 ? -18.632 -4.690 16.398 1.00 95.81 175 GLN A CA 1
ATOM 1373 C C . GLN A 1 175 ? -18.385 -6.026 17.114 1.00 95.81 175 GLN A C 1
ATOM 1375 O O . GLN A 1 175 ? -19.252 -6.894 17.074 1.00 95.81 175 GLN A O 1
ATOM 1380 N N . GLU A 1 176 ? -17.231 -6.181 17.762 1.00 95.94 176 GLU A N 1
ATOM 1381 C CA . GLU A 1 176 ? -16.873 -7.339 18.590 1.00 95.94 176 GLU A CA 1
ATOM 1382 C C . GLU A 1 176 ? -17.234 -7.152 20.077 1.00 95.94 176 GLU A C 1
ATOM 1384 O O . GLU A 1 176 ? -16.795 -7.929 20.923 1.00 95.94 176 GLU A O 1
ATOM 1389 N N . ASP A 1 177 ? -18.027 -6.124 20.406 1.00 95.31 177 ASP A N 1
ATOM 1390 C CA . ASP A 1 177 ? -18.429 -5.746 21.768 1.00 95.31 177 ASP A CA 1
ATOM 1391 C C . ASP A 1 177 ? -17.258 -5.363 22.711 1.00 95.31 177 ASP A C 1
ATOM 1393 O O . ASP A 1 177 ? -17.449 -5.218 23.923 1.00 95.31 177 ASP A O 1
ATOM 1397 N N . ASP A 1 178 ? -16.051 -5.104 22.186 1.00 96.62 178 ASP A N 1
ATOM 1398 C CA . ASP A 1 178 ? -14.923 -4.560 22.958 1.00 96.62 178 ASP A CA 1
ATOM 1399 C C . ASP A 1 178 ? -14.972 -3.023 22.998 1.00 96.62 178 ASP A C 1
ATOM 1401 O O . ASP A 1 178 ? -14.242 -2.290 22.319 1.00 96.62 178 ASP A O 1
ATOM 1405 N N . ILE A 1 179 ? -15.896 -2.519 23.815 1.00 95.94 179 ILE A N 1
ATOM 1406 C CA . ILE A 1 179 ? -16.196 -1.087 23.924 1.00 95.94 179 ILE A CA 1
ATOM 1407 C C . ILE A 1 179 ? -15.003 -0.278 24.452 1.00 95.94 179 ILE A C 1
ATOM 1409 O O . ILE A 1 179 ? -14.787 0.860 24.027 1.00 95.94 179 ILE A O 1
ATOM 1413 N N . GLU A 1 180 ? -14.220 -0.830 25.380 1.00 95.69 180 GLU A N 1
ATOM 1414 C CA . GLU A 1 180 ? -13.096 -0.103 25.976 1.00 95.69 180 GLU A CA 1
ATOM 1415 C C . GLU A 1 180 ? -11.918 0.002 24.999 1.00 95.69 180 GLU A C 1
ATOM 1417 O O . GLU A 1 180 ? -11.344 1.091 24.862 1.00 95.69 180 GLU A O 1
ATOM 1422 N N . ALA A 1 181 ? -11.618 -1.058 24.236 1.00 97.00 181 ALA A N 1
ATOM 1423 C CA . ALA A 1 181 ? -10.653 -0.967 23.143 1.00 97.00 181 ALA A CA 1
ATOM 1424 C C . ALA A 1 181 ? -11.123 0.019 22.063 1.00 97.00 181 ALA A C 1
ATOM 1426 O O . ALA A 1 181 ? -10.349 0.882 21.635 1.00 97.00 181 ALA A O 1
ATOM 1427 N N . ALA A 1 182 ? -12.405 -0.029 21.681 1.00 97.44 182 ALA A N 1
ATOM 1428 C CA . ALA A 1 182 ? -12.980 0.895 20.706 1.00 97.44 182 ALA A CA 1
ATOM 1429 C C . ALA A 1 182 ? -12.858 2.365 21.149 1.00 97.44 182 ALA A C 1
ATOM 1431 O O . ALA A 1 182 ? -12.437 3.221 20.364 1.00 97.44 182 ALA A O 1
ATOM 1432 N N . LYS A 1 183 ? -13.152 2.671 22.422 1.00 96.88 183 LYS A N 1
ATOM 1433 C CA . LYS A 1 183 ? -12.954 4.012 22.998 1.00 96.88 183 LYS A CA 1
ATOM 1434 C C . LYS A 1 183 ? -11.487 4.435 22.962 1.00 96.88 183 LYS A C 1
ATOM 1436 O O . LYS A 1 183 ? -11.206 5.555 22.534 1.00 96.88 183 LYS A O 1
ATOM 1441 N N . SER A 1 184 ? -10.563 3.565 23.382 1.00 96.88 184 SER A N 1
ATOM 1442 C CA . SER A 1 184 ? -9.127 3.882 23.403 1.00 96.88 184 SER A CA 1
ATOM 1443 C C . SER A 1 184 ? -8.614 4.212 22.003 1.00 96.88 184 SER A C 1
ATOM 1445 O O . SER A 1 184 ? -8.055 5.286 21.784 1.00 96.88 184 SER A O 1
ATOM 1447 N N . ILE A 1 185 ? -8.880 3.345 21.023 1.00 97.31 185 ILE A N 1
ATOM 1448 C CA . ILE A 1 185 ? -8.414 3.555 19.647 1.00 97.31 185 ILE A CA 1
ATOM 1449 C C . ILE A 1 185 ? -9.090 4.780 19.015 1.00 97.31 185 ILE A C 1
ATOM 1451 O O . ILE A 1 185 ? -8.439 5.552 18.307 1.00 97.31 185 ILE A O 1
ATOM 1455 N N . SER A 1 186 ? -10.375 5.022 19.299 1.00 96.94 186 SER A N 1
ATOM 1456 C CA . SER A 1 186 ? -11.062 6.224 18.816 1.00 96.94 186 SER A CA 1
ATOM 1457 C C . SER A 1 186 ? -10.447 7.517 19.368 1.00 96.94 186 SER A C 1
ATOM 1459 O O . SER A 1 186 ? -10.474 8.533 18.668 1.00 96.94 186 SER A O 1
ATOM 1461 N N . LEU A 1 187 ? -9.922 7.513 20.599 1.00 95.62 187 LEU A N 1
ATOM 1462 C CA . LEU A 1 187 ? -9.205 8.660 21.166 1.00 95.62 187 LEU A CA 1
ATOM 1463 C C . LEU A 1 187 ? -7.863 8.872 20.463 1.00 95.62 187 LEU A C 1
ATOM 1465 O O . LEU A 1 187 ? -7.569 9.993 20.055 1.00 95.62 187 LEU A O 1
ATOM 1469 N N . GLU A 1 188 ? -7.098 7.805 20.222 1.00 96.25 188 GLU A N 1
ATOM 1470 C CA . GLU A 1 188 ? -5.841 7.905 19.474 1.00 96.25 188 GLU A CA 1
ATOM 1471 C C . GLU A 1 188 ? -6.055 8.455 18.055 1.00 96.25 188 GLU A C 1
ATOM 1473 O O . GLU A 1 188 ? -5.312 9.333 17.610 1.00 96.25 188 GLU A O 1
ATOM 1478 N N . ALA A 1 189 ? -7.101 7.996 17.359 1.00 96.62 189 ALA A N 1
ATOM 1479 C CA . ALA A 1 189 ? -7.477 8.516 16.045 1.00 96.62 189 ALA A CA 1
ATOM 1480 C C . ALA A 1 189 ? -7.791 10.023 16.096 1.00 96.62 189 ALA A C 1
ATOM 1482 O O . ALA A 1 189 ? -7.417 10.779 15.194 1.00 96.62 189 ALA A O 1
ATOM 1483 N N . HIS A 1 190 ? -8.451 10.476 17.169 1.00 95.25 190 HIS A N 1
ATOM 1484 C CA . HIS A 1 190 ? -8.748 11.889 17.395 1.00 95.25 190 HIS A CA 1
ATOM 1485 C C . HIS A 1 190 ? -7.482 12.727 17.639 1.00 95.25 190 HIS A C 1
ATOM 1487 O O . HIS A 1 190 ? -7.361 13.848 17.135 1.00 95.25 190 HIS A O 1
ATOM 1493 N N . ASP A 1 191 ? -6.507 12.182 18.361 1.00 94.12 191 ASP A N 1
ATOM 1494 C CA . ASP A 1 191 ? -5.225 12.851 18.574 1.00 94.12 191 ASP A CA 1
ATOM 1495 C C . ASP A 1 191 ? -4.442 12.965 17.259 1.00 94.12 191 ASP A C 1
ATOM 1497 O O . ASP A 1 191 ? -3.917 14.036 16.939 1.00 94.12 191 ASP A O 1
ATOM 1501 N N . LYS A 1 192 ? -4.426 11.904 16.438 1.00 92.94 192 LYS A N 1
ATOM 1502 C CA . LYS A 1 192 ? -3.775 11.920 15.117 1.00 92.94 192 LYS A CA 1
ATOM 1503 C C . LYS A 1 192 ? -4.403 12.928 14.162 1.00 92.94 192 LYS A C 1
ATOM 1505 O O . LYS A 1 192 ? -3.673 13.698 13.536 1.00 92.94 192 LYS A O 1
ATOM 1510 N N . ILE A 1 193 ? -5.733 12.978 14.067 1.00 92.19 193 ILE A N 1
ATOM 1511 C CA . ILE A 1 193 ? -6.402 13.935 13.170 1.00 92.19 193 ILE A CA 1
ATOM 1512 C C . ILE A 1 193 ? -6.189 15.388 13.622 1.00 92.19 193 ILE A C 1
ATOM 1514 O O . ILE A 1 193 ? -6.053 16.285 12.787 1.00 92.19 193 ILE A O 1
ATOM 1518 N N . SER A 1 194 ? -6.090 15.618 14.936 1.00 88.75 194 SER A N 1
ATOM 1519 C CA . SER A 1 194 ? -5.817 16.940 15.513 1.00 88.75 194 SER A CA 1
ATOM 1520 C C . SER A 1 194 ? -4.386 17.408 15.235 1.00 88.75 194 SER A C 1
ATOM 1522 O O . SER A 1 194 ? -4.163 18.595 15.002 1.00 88.75 194 SER A O 1
ATOM 1524 N N . GLN A 1 195 ? -3.425 16.480 15.216 1.00 85.31 195 GLN A N 1
ATOM 1525 C CA . GLN A 1 195 ? -2.021 16.746 14.880 1.00 85.31 195 GLN A CA 1
ATOM 1526 C C . GLN A 1 195 ? -1.787 16.934 13.375 1.00 85.31 195 GLN A C 1
ATOM 1528 O O . GLN A 1 195 ? -0.809 17.573 12.988 1.00 85.31 195 GLN A O 1
ATOM 1533 N N . TYR A 1 196 ? -2.677 16.404 12.531 1.00 85.56 196 TYR A N 1
ATOM 1534 C CA . TYR A 1 196 ? -2.504 16.429 11.084 1.00 85.56 196 TYR A CA 1
ATOM 1535 C C . TYR A 1 196 ? -2.480 17.854 10.510 1.00 85.56 196 TYR A C 1
ATOM 1537 O O . TYR A 1 196 ? -3.443 18.631 10.642 1.00 85.56 196 TYR A O 1
ATOM 1545 N N . ASN A 1 197 ? -1.391 18.154 9.800 1.00 82.12 197 ASN A N 1
ATOM 1546 C CA . ASN A 1 197 ? -1.161 19.400 9.078 1.00 82.12 197 ASN A CA 1
ATOM 1547 C C . ASN A 1 197 ? -1.231 19.157 7.561 1.00 82.12 197 ASN A C 1
ATOM 1549 O O . ASN A 1 197 ? -0.605 18.235 7.049 1.00 82.12 197 ASN A O 1
ATOM 1553 N N . LEU A 1 198 ? -1.925 20.034 6.828 1.00 79.12 198 LEU A N 1
ATOM 1554 C CA . LEU A 1 198 ? -2.011 19.981 5.359 1.00 79.12 198 LEU A CA 1
ATOM 1555 C C . LEU A 1 198 ? -0.648 20.142 4.660 1.00 79.12 198 LEU A C 1
ATOM 1557 O O . LEU A 1 198 ? -0.536 19.857 3.474 1.00 79.12 198 LEU A O 1
ATOM 1561 N N . ASN A 1 199 ? 0.379 20.578 5.394 1.00 69.50 199 ASN A N 1
ATOM 1562 C CA . ASN A 1 199 ? 1.758 20.691 4.921 1.00 69.50 199 ASN A CA 1
ATOM 1563 C C . ASN A 1 199 ? 2.630 19.465 5.263 1.00 69.50 199 ASN A C 1
ATOM 1565 O O . ASN A 1 199 ? 3.853 19.560 5.164 1.00 69.50 199 ASN A O 1
ATOM 1569 N N . GLU A 1 200 ? 2.061 18.346 5.729 1.00 77.31 200 GLU A N 1
ATOM 1570 C CA . GLU A 1 200 ? 2.832 17.106 5.883 1.00 77.31 200 GLU A CA 1
ATOM 1571 C C . GLU A 1 200 ? 3.464 16.698 4.535 1.00 77.31 200 GLU A C 1
ATOM 1573 O O . GLU A 1 200 ? 2.848 16.811 3.478 1.00 77.31 200 GLU A O 1
ATOM 1578 N N . ASN A 1 201 ? 4.718 16.231 4.567 1.00 69.88 201 ASN A N 1
ATOM 1579 C CA . ASN A 1 201 ? 5.521 15.968 3.361 1.00 69.88 201 ASN A CA 1
ATOM 1580 C C . ASN A 1 201 ? 4.954 14.855 2.461 1.00 69.88 201 ASN A C 1
ATOM 1582 O O . ASN A 1 201 ? 5.384 14.722 1.317 1.00 69.88 201 ASN A O 1
ATOM 1586 N N . ILE A 1 202 ? 4.055 14.023 2.991 1.00 77.62 202 ILE A N 1
ATOM 1587 C CA . ILE A 1 202 ? 3.433 12.896 2.297 1.00 77.62 202 ILE A CA 1
ATOM 1588 C C . ILE A 1 202 ? 1.937 12.969 2.569 1.00 77.62 202 ILE A C 1
ATOM 1590 O O . ILE A 1 202 ? 1.503 12.938 3.718 1.00 77.62 202 ILE A O 1
ATOM 1594 N N . CYS A 1 203 ? 1.153 13.043 1.505 1.00 79.25 203 CYS A N 1
ATOM 1595 C CA . CYS A 1 203 ? -0.297 13.106 1.592 1.00 79.25 203 CYS A CA 1
ATOM 1596 C C . CYS A 1 203 ? -0.911 11.710 1.734 1.00 79.25 203 CYS A C 1
ATOM 1598 O O . CYS A 1 203 ? -0.285 10.691 1.428 1.00 79.25 203 CYS A O 1
ATOM 1600 N N . SER A 1 204 ? -2.165 11.658 2.175 1.00 73.38 204 SER A N 1
ATOM 1601 C CA . SER A 1 204 ? -2.926 10.410 2.279 1.00 73.38 204 SER A CA 1
ATOM 1602 C C . SER A 1 204 ? -3.410 9.885 0.917 1.00 73.38 204 SER A C 1
ATOM 1604 O O . SER A 1 204 ? -3.775 8.713 0.792 1.00 73.38 204 SER A O 1
ATOM 1606 N N . THR A 1 205 ? -3.399 10.727 -0.120 1.00 73.00 205 THR A N 1
ATOM 1607 C CA . THR A 1 205 ? -3.686 10.379 -1.521 1.00 73.00 205 THR A CA 1
ATOM 1608 C C . THR A 1 205 ? -2.462 10.513 -2.432 1.00 73.00 205 THR A C 1
ATOM 1610 O O . THR A 1 205 ? -1.498 11.212 -2.131 1.00 73.00 205 THR A O 1
ATOM 1613 N N . VAL A 1 206 ? -2.535 9.886 -3.613 1.00 72.31 206 VAL A N 1
ATOM 1614 C CA . VAL A 1 206 ? -1.474 9.929 -4.637 1.00 72.31 206 VAL A CA 1
ATOM 1615 C C . VAL A 1 206 ? -1.267 11.329 -5.233 1.00 72.31 206 VAL A C 1
ATOM 1617 O O . VAL A 1 206 ? -0.157 11.641 -5.660 1.00 72.31 206 VAL A O 1
ATOM 1620 N N . SER A 1 207 ? -2.312 12.161 -5.298 1.00 72.06 207 SER A N 1
ATOM 1621 C CA . SER A 1 207 ? -2.241 13.507 -5.885 1.00 72.06 207 SER A CA 1
ATOM 1622 C C . SER A 1 207 ? -2.252 14.639 -4.860 1.00 72.06 207 SER A C 1
ATOM 1624 O O . SER A 1 207 ? -2.153 15.792 -5.264 1.00 72.06 207 SER A O 1
ATOM 1626 N N . CYS A 1 208 ? -2.351 14.332 -3.561 1.00 73.31 208 CYS A N 1
ATOM 1627 C CA . CYS A 1 208 ? -2.578 15.317 -2.495 1.00 73.31 208 CYS A CA 1
ATOM 1628 C C . CYS A 1 208 ? -3.862 16.147 -2.663 1.00 73.31 208 CYS A C 1
ATOM 1630 O O . CYS A 1 208 ? -4.072 17.122 -1.939 1.00 73.31 208 CYS A O 1
ATOM 1632 N N . ASP A 1 209 ? -4.731 15.786 -3.607 1.00 76.50 209 ASP A N 1
ATOM 1633 C CA . ASP A 1 209 ? -5.962 16.523 -3.832 1.00 76.50 209 ASP A CA 1
ATOM 163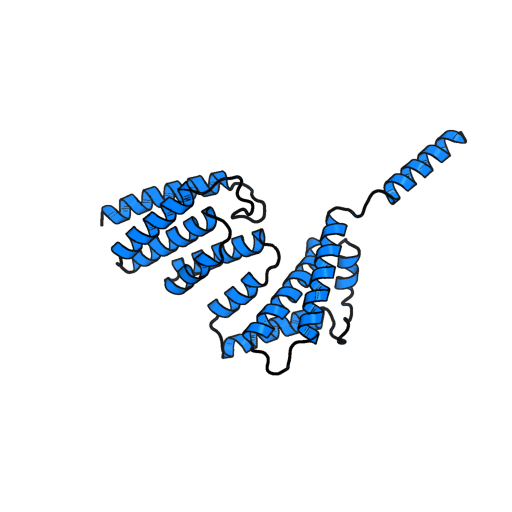4 C C . ASP A 1 209 ? -6.961 16.188 -2.725 1.00 76.50 209 ASP A C 1
ATOM 1636 O O . ASP A 1 209 ? -7.116 15.038 -2.311 1.00 76.50 209 ASP A O 1
ATOM 1640 N N . ASN A 1 210 ? -7.699 17.203 -2.279 1.00 83.81 210 ASN A N 1
ATOM 1641 C CA . ASN A 1 210 ? -8.802 17.060 -1.329 1.00 83.81 210 ASN A CA 1
ATOM 1642 C C . ASN A 1 210 ? -8.419 16.563 0.080 1.00 83.81 210 ASN A C 1
ATOM 1644 O O . ASN A 1 210 ? -9.316 16.173 0.827 1.00 83.81 210 ASN A O 1
ATOM 1648 N N . GLU A 1 211 ? -7.148 16.621 0.495 1.00 87.44 211 GLU A N 1
ATOM 1649 C CA . GLU A 1 211 ? -6.719 16.229 1.854 1.00 87.44 211 GLU A CA 1
ATOM 1650 C C . GLU A 1 211 ? -7.521 16.950 2.952 1.00 87.44 211 GLU A C 1
ATOM 1652 O O . GLU A 1 211 ? -7.941 16.339 3.932 1.00 87.44 211 GLU A O 1
ATOM 1657 N N . GLU A 1 212 ? -7.831 18.235 2.755 1.00 89.44 212 GLU A N 1
ATOM 1658 C CA . GLU A 1 212 ? -8.665 18.999 3.687 1.00 89.44 212 GLU A CA 1
ATOM 1659 C C . GLU A 1 212 ? -10.099 18.455 3.772 1.00 89.44 212 GLU A C 1
ATOM 1661 O O . GLU A 1 212 ? -10.660 18.326 4.861 1.00 89.44 212 GLU A O 1
ATOM 1666 N N . ALA A 1 213 ? -10.697 18.097 2.634 1.00 90.62 213 ALA A N 1
ATOM 1667 C CA . ALA A 1 213 ? -12.034 17.513 2.610 1.00 90.62 213 ALA A CA 1
ATOM 1668 C C . ALA A 1 213 ? -12.044 16.130 3.278 1.00 90.62 213 ALA A C 1
ATOM 1670 O O . ALA A 1 213 ? -12.944 15.834 4.065 1.00 90.62 213 ALA A O 1
ATOM 1671 N N . ARG A 1 214 ? -11.013 15.312 3.025 1.00 91.25 214 ARG A N 1
ATOM 1672 C CA . ARG A 1 214 ? -10.824 14.014 3.683 1.00 91.25 214 ARG A CA 1
ATOM 1673 C C . ARG A 1 214 ? -10.686 14.170 5.193 1.00 91.25 214 ARG A C 1
ATOM 1675 O O . ARG A 1 214 ? -11.380 13.475 5.930 1.00 91.25 214 ARG A O 1
ATOM 1682 N N . LYS A 1 215 ? -9.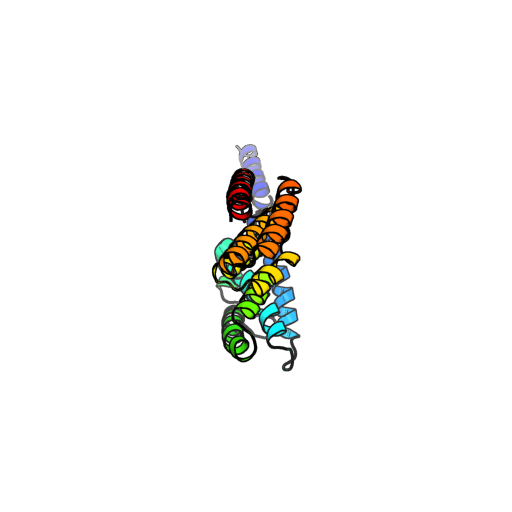868 15.123 5.653 1.00 93.00 215 LYS A N 1
ATOM 1683 C CA . LYS A 1 215 ? -9.716 15.445 7.078 1.00 93.00 215 LYS A CA 1
ATOM 1684 C C . LYS A 1 215 ? -11.069 15.746 7.721 1.00 93.00 215 LYS A C 1
ATOM 1686 O O . LYS A 1 215 ? -11.432 15.107 8.703 1.00 93.00 215 LYS A O 1
ATOM 1691 N N . ARG A 1 216 ? -11.849 16.662 7.135 1.00 92.88 216 ARG A N 1
ATOM 1692 C CA . ARG A 1 216 ? -13.175 17.048 7.655 1.00 92.88 216 ARG A CA 1
ATOM 1693 C C . ARG A 1 216 ? -14.148 15.870 7.721 1.00 92.88 216 ARG A C 1
ATOM 1695 O O . ARG A 1 216 ? -14.943 15.784 8.659 1.00 92.88 216 ARG A O 1
ATOM 1702 N N . LEU A 1 217 ? -14.096 14.970 6.737 1.00 94.69 217 LEU A N 1
ATOM 1703 C CA . LEU A 1 217 ? -14.919 13.763 6.726 1.00 94.69 217 LEU A CA 1
ATOM 1704 C C . LEU A 1 217 ? -14.559 12.850 7.902 1.00 94.69 217 LEU A C 1
ATOM 1706 O O . LEU A 1 217 ? -15.442 12.472 8.667 1.00 94.69 217 LEU A O 1
ATOM 1710 N N . VAL A 1 218 ? -13.269 12.585 8.108 1.00 95.19 218 VAL A N 1
ATOM 1711 C CA . VAL A 1 218 ? -12.777 11.749 9.216 1.00 95.19 218 VAL A CA 1
ATOM 1712 C C . VAL A 1 218 ? -13.098 12.372 10.576 1.00 95.19 218 VAL A C 1
ATOM 1714 O O . VAL A 1 218 ? -13.578 11.679 11.468 1.00 95.19 218 VAL A O 1
ATOM 1717 N N . GLU A 1 219 ? -12.921 13.686 10.737 1.00 95.38 219 GLU A N 1
ATOM 1718 C CA . GLU A 1 219 ? -13.310 14.403 11.961 1.00 95.38 219 GLU A CA 1
ATOM 1719 C C . GLU A 1 219 ? -14.806 14.262 12.262 1.00 95.38 219 GLU A C 1
ATOM 1721 O O . GLU A 1 219 ? -15.204 14.070 13.414 1.00 95.38 219 GLU A O 1
ATOM 1726 N N . THR A 1 220 ? -15.644 14.358 11.229 1.00 96.56 220 THR A N 1
ATOM 1727 C CA . THR A 1 220 ? -17.097 14.214 11.359 1.00 96.56 220 THR A CA 1
ATOM 1728 C C . THR A 1 220 ? -17.470 12.790 11.754 1.00 96.56 220 THR A C 1
ATOM 1730 O O . THR A 1 220 ? -18.279 12.597 12.664 1.00 96.56 220 THR A O 1
ATOM 1733 N N . GLU A 1 221 ? -16.857 11.790 11.120 1.00 97.00 221 GLU A N 1
ATOM 1734 C CA . GLU A 1 221 ? -17.097 10.389 11.455 1.00 97.00 221 GLU A CA 1
ATOM 1735 C C . GLU A 1 221 ? -16.635 10.036 12.868 1.00 97.00 221 GLU A C 1
ATOM 1737 O O . GLU A 1 221 ? -17.395 9.400 13.594 1.00 97.00 221 GLU A O 1
ATOM 1742 N N . LEU A 1 222 ? -15.456 10.500 13.295 1.00 96.12 222 LEU A N 1
ATOM 1743 C CA . LEU A 1 222 ? -14.960 10.315 14.662 1.00 96.12 222 LEU A CA 1
ATOM 1744 C C . LEU A 1 222 ? -15.922 10.909 15.695 1.00 96.12 222 LEU A C 1
ATOM 1746 O O . LEU A 1 222 ? -16.217 10.275 16.704 1.00 96.12 222 LEU A O 1
ATOM 1750 N N . ARG A 1 223 ? -16.455 12.114 15.444 1.00 94.94 223 ARG A N 1
ATOM 1751 C CA . ARG A 1 223 ? -17.451 12.732 16.336 1.00 94.94 223 ARG A CA 1
ATOM 1752 C C . ARG A 1 223 ? -18.728 11.907 16.415 1.00 94.94 223 ARG A C 1
ATOM 1754 O O . ARG A 1 223 ? -19.234 11.695 17.513 1.00 94.94 223 ARG A O 1
ATOM 1761 N N . ARG A 1 224 ? -19.244 11.445 15.271 1.00 95.81 224 ARG A N 1
ATOM 1762 C CA . ARG A 1 224 ? -20.456 10.617 15.224 1.00 95.81 224 ARG A CA 1
ATOM 1763 C C . ARG A 1 224 ? -20.249 9.301 15.967 1.00 95.81 224 ARG A C 1
ATOM 1765 O O . ARG A 1 224 ? -21.061 8.957 16.815 1.00 95.81 224 ARG A O 1
ATOM 1772 N N . PHE A 1 225 ? -19.154 8.608 15.674 1.00 96.38 225 PHE A N 1
ATOM 1773 C CA . PHE A 1 225 ? -18.841 7.319 16.277 1.00 96.38 225 PHE A CA 1
ATOM 1774 C C . PHE A 1 225 ? -18.600 7.434 17.786 1.00 96.38 225 PHE A C 1
ATOM 1776 O O . PHE A 1 225 ? -19.048 6.597 18.557 1.00 96.38 225 PHE A O 1
ATOM 1783 N N . ARG A 1 226 ? -17.998 8.536 18.246 1.00 92.88 226 ARG A N 1
ATOM 1784 C CA . ARG A 1 226 ? -17.888 8.816 19.679 1.00 92.88 226 ARG A CA 1
ATOM 1785 C C . ARG A 1 226 ? -19.253 8.989 20.350 1.00 92.88 226 ARG A C 1
ATOM 1787 O O . ARG A 1 226 ? -19.417 8.554 21.476 1.00 92.88 226 ARG A O 1
ATOM 1794 N N . ILE A 1 227 ? -20.234 9.625 19.713 1.00 92.88 227 ILE A N 1
ATOM 1795 C CA . ILE A 1 227 ? -21.579 9.729 20.310 1.00 92.88 227 ILE A CA 1
ATOM 1796 C C . ILE A 1 227 ? -22.183 8.332 20.491 1.00 92.88 227 ILE A C 1
ATOM 1798 O O . ILE A 1 227 ? -22.728 8.047 21.551 1.00 92.88 227 ILE A O 1
ATOM 1802 N N . GLU A 1 228 ? -22.023 7.471 19.487 1.00 93.00 228 GLU A N 1
ATOM 1803 C CA . GLU A 1 228 ? -22.475 6.079 19.516 1.00 93.00 228 GLU A CA 1
ATOM 1804 C C . GLU A 1 228 ? -21.810 5.290 20.659 1.00 93.00 228 GLU A C 1
ATOM 1806 O O . GLU A 1 228 ? -22.509 4.799 21.540 1.00 93.00 228 GLU A O 1
ATOM 1811 N N . LEU A 1 229 ? -20.475 5.300 20.740 1.00 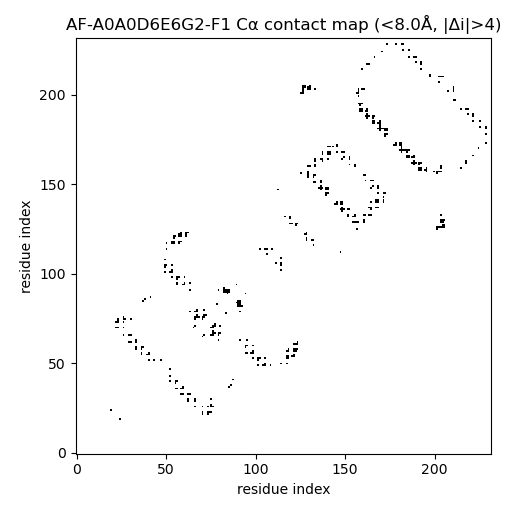91.88 229 LEU A N 1
ATOM 1812 C CA . LEU A 1 229 ? -19.688 4.581 21.757 1.00 91.88 229 LEU A CA 1
ATOM 1813 C C . LEU A 1 229 ? -20.029 4.914 23.215 1.00 91.88 229 LEU A C 1
ATOM 1815 O O . LEU A 1 229 ? -19.763 4.111 24.104 1.00 91.88 229 LEU A O 1
ATOM 1819 N N . TYR A 1 230 ? -20.516 6.125 23.481 1.00 86.81 230 TYR A N 1
ATOM 1820 C CA . TYR A 1 230 ? -20.851 6.583 24.834 1.00 86.81 230 TYR A CA 1
ATOM 1821 C C . TYR A 1 230 ? -22.362 6.562 25.108 1.00 86.81 230 TYR A C 1
ATOM 1823 O O . TYR A 1 230 ? -22.790 6.952 26.195 1.00 86.81 230 TYR A O 1
ATOM 1831 N N . SER A 1 231 ? -23.160 6.144 24.124 1.00 86.06 231 SER A N 1
ATOM 1832 C CA . SER A 1 231 ? -24.597 5.900 24.269 1.00 86.06 231 SER A CA 1
ATOM 1833 C C . SER A 1 231 ? -24.950 4.423 24.468 1.00 86.06 231 SER A C 1
ATOM 1835 O O . SER A 1 231 ? -26.064 4.138 24.911 1.00 86.06 231 SER A O 1
ATOM 1837 N N . SER A 1 232 ? -24.010 3.530 24.149 1.00 67.75 232 SER A N 1
ATOM 1838 C CA . SER A 1 232 ? -24.056 2.076 24.349 1.00 67.75 232 SER A CA 1
ATOM 1839 C C . SER A 1 232 ? -23.565 1.687 25.742 1.00 67.75 232 SER A C 1
ATOM 1841 O O . SER A 1 232 ? -24.164 0.757 26.323 1.00 67.75 232 SER A O 1
#

Secondary structure (DSSP, 8-state):
-HHHHHHHHHHHHHHHHS---HHHHHHHHHHHHHHHHHHHHHH--TTS-HHHHHHHHHHHHHHHHHHHHTTTTSHHHHHHHT--B-TTS-BHHHHHHHHHHHHHHHTTTS-HHHHHHHHHHT---HHHHHHHHHHHHHHHHHTT-HHHHHHTTTT--SHHHHHHHHHHHHHHHHHTT-HHHHHHHHHHHHHHHHH--TT-SS-SSSS-TTHHHHHHHHHHHHHHHHHHHTT-